Protein 3CRY (pdb70)

Secondary structure (DSSP, 8-state):
--EEEEEE-SGGGSHHHHHHH-TT-EEEEEEEEEEEEEEEEEETTPPPTTTSS-EEEEEEEEEEEEEEEEEEEEGGGHHHHHHHTTGGGTS-EEEEEEEEETT--EEEEEEEE-SSEEE-PPPHHHHHHHHHHHHHTT--HHHHHHHHTPPP----S---HHHHHHHH-/-EEEEEE-SGGGSHHHHHHH-TT-EEEEEEEEEEEEEEEEEETT---TTTSS-EEEEEEEEEEEEEEEEEEEEGGGHHHHHHHTTTTTTS-EEEEEEEEETTS-EEEEEEEE-SSEEE-PPPHHHHHHHHHHHHHTT--HHHHHHHHTPPP----S---HHHHHHHHH-

Nearest PDB structures (foldseek):
  3cry-assembly1_B  TM=1.002E+00  e=5.349E-34  Homo sapiens
  2rbh-assembly1_B  TM=1.003E+00  e=1.146E-33  Homo sapiens
  2q53-assembly1_A  TM=1.001E+00  e=2.185E-33  Homo sapiens
  6ky0-assembly2_B  TM=4.929E-01  e=1.538E-07  Homo sapiens
  6ky1-assembly1_A  TM=4.886E-01  e=2.931E-07  Homo sapiens

CATH classification: 3.10.490.10

Structure (mmCIF, N/CA/C/O backbone):
data_3CRY
#
_entry.id   3CRY
#
_cell.length_a   34.828
_cell.length_b   98.135
_cell.length_c   100.499
_cell.angle_alpha   90.00
_cell.angle_beta   90.00
_cell.angle_gamma   90.00
#
_symmetry.space_group_name_H-M   'P 21 21 21'
#
loop_
_entity.id
_entity.type
_entity.pdbx_description
1 polymer 'Gamma-glutamyl cyclotransferase'
2 non-polymer 'ACETATE ION'
3 water water
#
loop_
_atom_site.group_PDB
_atom_site.id
_atom_site.type_symbol
_atom_site.label_atom_id
_atom_site.label_alt_id
_atom_site.label_comp_id
_atom_site.label_asym_id
_atom_site.label_entity_id
_atom_site.label_seq_id
_atom_site.pdbx_PDB_ins_code
_atom_site.Cartn_x
_atom_site.Cartn_y
_atom_site.Cartn_z
_atom_site.occupancy
_atom_site.B_iso_or_equiv
_atom_site.auth_seq_id
_atom_site.auth_comp_id
_atom_site.auth_asym_id
_atom_site.auth_atom_id
_atom_site.pdbx_PDB_model_num
ATOM 1 N N . GLU A 1 14 ? 1.451 82.467 -19.606 1.00 33.32 14 GLU A N 1
ATOM 2 C CA . GLU A 1 14 ? 1.661 81.142 -18.953 1.00 32.82 14 GLU A CA 1
ATOM 3 C C . GLU A 1 14 ? 0.432 80.708 -18.141 1.00 31.55 14 GLU A C 1
ATOM 4 O O . GLU A 1 14 ? -0.454 81.510 -17.849 1.00 31.96 14 GLU A O 1
ATOM 10 N N . GLU A 1 15 ? 0.397 79.421 -17.803 1.00 29.64 15 GLU A N 1
ATOM 11 C CA . GLU A 1 15 ? -0.649 78.808 -16.998 1.00 27.29 15 GLU A CA 1
ATOM 12 C C . GLU A 1 15 ? -0.525 79.235 -15.522 1.00 24.91 15 GLU A C 1
ATOM 13 O O . GLU A 1 15 ? -1.507 79.187 -14.783 1.00 23.79 15 GLU A O 1
ATOM 19 N N . SER A 1 16 ? 0.675 79.670 -15.120 1.00 22.01 16 SER A N 1
ATOM 20 C CA . SER A 1 16 ? 0.999 79.899 -13.698 1.00 19.70 16 SER A CA 1
ATOM 21 C C . SER A 1 16 ? 1.469 81.309 -13.378 1.00 17.96 16 SER A C 1
ATOM 22 O O . SER A 1 16 ? 1.863 82.071 -14.263 1.00 17.49 16 SER A O 1
ATOM 25 N N . PHE A 1 17 ? 1.435 81.644 -12.090 1.00 15.18 17 PHE A N 1
ATOM 26 C CA . PHE A 1 17 ? 2.035 82.880 -11.615 1.00 12.66 17 PHE A CA 1
ATOM 27 C C . PHE A 1 17 ? 2.759 82.604 -10.299 1.00 11.47 17 PHE A C 1
ATOM 28 O O . PHE A 1 17 ? 2.504 81.596 -9.649 1.00 11.73 17 PHE A O 1
ATOM 36 N N . LEU A 1 18 ? 3.647 83.511 -9.919 1.00 9.96 18 LEU A N 1
ATOM 37 C CA . LEU A 1 18 ? 4.415 83.360 -8.674 1.00 8.46 18 LEU A CA 1
ATOM 38 C C . LEU A 1 18 ? 3.907 84.370 -7.652 1.00 7.89 18 LEU A C 1
ATOM 39 O O . LEU A 1 18 ? 3.642 85.527 -7.993 1.00 7.27 18 LEU A O 1
ATOM 44 N N . TYR A 1 19 ? 3.781 83.919 -6.404 1.00 6.53 19 TYR A N 1
ATOM 45 C CA . TYR A 1 19 ? 3.197 84.706 -5.310 1.00 6.45 19 TYR A CA 1
ATOM 46 C C . TYR A 1 19 ? 4.221 84.772 -4.162 1.00 6.11 19 TYR A C 1
ATOM 47 O O . TYR A 1 19 ? 4.680 83.745 -3.691 1.00 6.28 19 TYR A O 1
ATOM 56 N N . PHE A 1 20 ? 4.562 85.988 -3.721 1.00 5.37 20 PHE A N 1
ATOM 57 C CA . PHE A 1 20 ? 5.541 86.184 -2.645 1.00 4.86 20 PHE A CA 1
ATOM 58 C C . PHE A 1 20 ? 4.804 86.417 -1.325 1.00 5.14 20 PHE A C 1
ATOM 59 O O . PHE A 1 20 ? 4.104 87.440 -1.154 1.00 5.20 20 PHE A O 1
ATOM 67 N N . ALA A 1 21 ? 4.918 85.431 -0.435 1.00 4.76 21 ALA A N 1
ATOM 68 C CA . ALA A 1 21 ? 4.313 85.503 0.912 1.00 5.20 21 ALA A CA 1
ATOM 69 C C . ALA A 1 21 ? 5.306 85.882 1.987 1.00 5.76 21 ALA A C 1
ATOM 70 O O . ALA A 1 21 ? 6.395 85.338 2.022 1.00 5.21 21 ALA A O 1
ATOM 72 N N . TYR A 1 22 ? 4.912 86.800 2.882 1.00 5.95 22 TYR A N 1
ATOM 73 C CA . TYR A 1 22 ? 5.769 87.206 3.994 1.00 6.32 22 TYR A CA 1
ATOM 74 C C . TYR A 1 22 ? 5.111 87.132 5.394 1.00 6.70 22 TYR A C 1
ATOM 75 O O . TYR A 1 22 ? 5.759 87.449 6.407 1.00 7.15 22 TYR A O 1
ATOM 84 N N . GLY A 1 23 ? 3.829 86.755 5.434 1.00 7.08 23 GLY A N 1
ATOM 85 C CA . GLY A 1 23 ? 3.038 86.694 6.674 1.00 7.20 23 GLY A CA 1
ATOM 86 C C . GLY A 1 23 ? 2.597 85.264 6.956 1.00 6.74 23 GLY A C 1
ATOM 87 O O . GLY A 1 23 ? 3.421 84.343 6.850 1.00 5.64 23 GLY A O 1
ATOM 88 N N . SER A 1 24 ? 1.312 85.060 7.288 1.00 6.61 24 SER A N 1
ATOM 89 C CA . SER A 1 24 ? 0.847 83.713 7.703 1.00 6.34 24 SER A CA 1
ATOM 90 C C . SER A 1 24 ? 0.895 82.728 6.541 1.00 6.17 24 SER A C 1
ATOM 91 O O . SER A 1 24 ? 0.905 81.510 6.769 1.00 6.10 24 SER A O 1
ATOM 94 N N . ASN A 1 25 ? 0.918 83.245 5.306 1.00 5.68 25 ASN A N 1
ATOM 95 C CA . ASN A 1 25 ? 1.105 82.358 4.138 1.00 5.65 25 ASN A CA 1
ATOM 96 C C . ASN A 1 25 ? 2.539 81.791 3.974 1.00 6.15 25 ASN A C 1
ATOM 97 O O . ASN A 1 25 ? 2.805 81.043 3.034 1.00 6.58 25 ASN A O 1
ATOM 102 N N . LEU A 1 26 ? 3.446 82.131 4.893 1.00 6.41 26 LEU A N 1
ATOM 103 C CA . LEU A 1 26 ? 4.719 81.411 5.003 1.00 5.87 26 LEU A CA 1
ATOM 104 C C . LEU A 1 26 ? 4.522 79.935 5.378 1.00 6.64 26 LEU A C 1
ATOM 105 O O . LEU A 1 26 ? 5.383 79.100 5.053 1.00 7.65 26 LEU A O 1
ATOM 110 N N . LEU A 1 27 ? 3.416 79.620 6.067 1.00 6.16 27 LEU A N 1
ATOM 111 C CA . LEU A 1 27 ? 3.164 78.253 6.546 1.00 6.06 27 LEU A CA 1
ATOM 112 C C . LEU A 1 27 ? 2.349 77.441 5.536 1.00 6.69 27 LEU A C 1
ATOM 113 O O . LEU A 1 27 ? 1.259 77.840 5.133 1.00 7.40 27 LEU A O 1
ATOM 118 N N . THR A 1 28 ? 2.887 76.295 5.141 1.00 7.44 28 THR A N 1
ATOM 119 C CA . THR A 1 28 ? 2.259 75.487 4.073 1.00 7.92 28 THR A CA 1
ATOM 120 C C . THR A 1 28 ? 0.819 75.093 4.424 1.00 8.28 28 THR A C 1
ATOM 121 O O . THR A 1 28 ? -0.087 75.221 3.581 1.00 9.03 28 THR A O 1
ATOM 125 N N . GLU A 1 29 ? 0.587 74.620 5.650 1.00 8.87 29 GLU A N 1
ATOM 126 C CA A GLU A 1 29 ? -0.774 74.238 6.036 0.70 9.95 29 GLU A CA 1
ATOM 127 C CA B GLU A 1 29 ? -0.773 74.231 6.034 0.30 9.33 29 GLU A CA 1
ATOM 128 C C . GLU A 1 29 ? -1.756 75.414 6.058 1.00 9.33 29 GLU A C 1
ATOM 129 O O . GLU A 1 29 ? -2.947 75.236 5.781 1.00 11.52 29 GLU A O 1
ATOM 140 N N . ARG A 1 30 ? -1.252 76.613 6.347 1.00 8.73 30 ARG A N 1
ATOM 141 C CA A ARG A 1 30 ? -2.095 77.795 6.349 0.60 8.44 30 ARG A CA 1
ATOM 142 C CA B ARG A 1 30 ? -2.071 77.812 6.353 0.40 8.06 30 ARG A CA 1
ATOM 143 C C . ARG A 1 30 ? -2.473 78.192 4.932 1.00 7.85 30 ARG A C 1
ATOM 144 O O . ARG A 1 30 ? -3.656 78.384 4.656 1.00 7.58 30 ARG A O 1
ATOM 159 N N . ILE A 1 31 ? -1.487 78.326 4.038 1.00 7.21 31 ILE A N 1
ATOM 160 C CA . ILE A 1 31 ? -1.826 78.747 2.669 1.00 7.62 31 ILE A CA 1
ATOM 161 C C . ILE A 1 31 ? -2.740 77.714 1.980 1.00 7.85 31 ILE A C 1
ATOM 162 O O . ILE A 1 31 ? -3.603 78.075 1.185 1.00 7.96 31 ILE A O 1
ATOM 167 N N . HIS A 1 32 ? -2.539 76.436 2.296 1.00 7.98 32 HIS A N 1
ATOM 168 C CA . HIS A 1 32 ? -3.353 75.371 1.680 1.00 8.51 32 HIS A CA 1
ATOM 169 C C . HIS A 1 32 ? -4.817 75.332 2.106 1.00 9.73 32 HIS A C 1
ATOM 170 O O . HIS A 1 32 ? -5.652 74.717 1.407 1.00 10.18 32 HIS A O 1
ATOM 177 N N . LEU A 1 33 ? -5.154 75.960 3.229 1.00 10.22 33 LEU A N 1
ATOM 178 C CA . LEU A 1 33 ? -6.574 76.033 3.657 1.00 12.18 33 LEU A CA 1
ATOM 179 C C . LEU A 1 33 ? -7.508 76.582 2.581 1.00 12.83 33 LEU A C 1
ATOM 180 O O . LEU A 1 33 ? -8.589 76.014 2.338 1.00 13.05 33 LEU A O 1
ATOM 185 N N A ARG A 1 34 ? -7.083 77.673 1.937 0.40 12.60 34 ARG A N 1
ATOM 186 N N B ARG A 1 34 ? -7.111 77.678 1.934 0.60 12.80 34 ARG A N 1
ATOM 187 C CA A ARG A 1 34 ? -7.864 78.330 0.885 0.40 12.80 34 ARG A CA 1
ATOM 188 C CA B ARG A 1 34 ? -7.907 78.233 0.837 0.60 13.31 34 ARG A CA 1
ATOM 189 C C A ARG A 1 34 ? -7.162 78.344 -0.485 0.40 12.39 34 ARG A C 1
ATOM 190 C C B ARG A 1 34 ? -7.244 78.057 -0.531 0.60 12.64 34 ARG A C 1
ATOM 191 O O A ARG A 1 34 ? -7.730 78.819 -1.473 0.40 12.30 34 ARG A O 1
ATOM 192 O O B ARG A 1 34 ? -7.919 78.093 -1.563 0.60 12.14 34 ARG A O 1
ATOM 207 N N . ASN A 1 35 ? -5.930 77.835 -0.530 1.00 11.72 35 ASN A N 1
ATOM 208 C CA . ASN A 1 35 ? -5.183 77.663 -1.780 1.00 11.33 35 ASN A CA 1
ATOM 209 C C . ASN A 1 35 ? -4.515 76.295 -1.879 1.00 10.68 35 ASN A C 1
ATOM 210 O O . ASN A 1 35 ? -3.283 76.201 -1.940 1.00 10.81 35 ASN A O 1
ATOM 215 N N . PRO A 1 36 ? -5.322 75.213 -1.905 1.00 10.38 36 PRO A N 1
ATOM 216 C CA . PRO A 1 36 ? -4.730 73.872 -1.770 1.00 10.65 36 PRO A CA 1
ATOM 217 C C . PRO A 1 36 ? -3.754 73.440 -2.870 1.00 10.15 36 PRO A C 1
ATOM 218 O O . PRO A 1 36 ? -2.933 72.553 -2.632 1.00 10.89 36 PRO A O 1
ATOM 222 N N . SER A 1 37 ? -3.796 74.065 -4.043 1.00 10.87 37 SER A N 1
ATOM 223 C CA . SER A 1 37 ? -2.881 73.635 -5.114 1.00 11.02 37 SER A CA 1
ATOM 224 C C . SER A 1 37 ? -1.579 74.475 -5.204 1.00 10.81 37 SER A C 1
ATOM 225 O O . SER A 1 37 ? -0.741 74.216 -6.062 1.00 11.29 37 SER A O 1
ATOM 228 N N . ALA A 1 38 ? -1.434 75.472 -4.328 1.00 9.37 38 ALA A N 1
ATOM 229 C CA . ALA A 1 38 ? -0.172 76.228 -4.230 1.00 9.08 38 ALA A CA 1
ATOM 230 C C . ALA A 1 38 ? 0.996 75.263 -4.023 1.00 9.09 38 ALA A C 1
ATOM 231 O O . ALA A 1 38 ? 0.909 74.324 -3.223 1.00 9.93 38 ALA A O 1
ATOM 233 N N . ALA A 1 39 ? 2.087 75.496 -4.740 1.00 8.41 39 ALA A N 1
ATOM 234 C CA . ALA A 1 39 ? 3.284 74.670 -4.606 1.00 8.68 39 ALA A CA 1
ATOM 235 C C . ALA A 1 39 ? 4.489 75.523 -4.227 1.00 8.58 39 ALA A C 1
ATOM 236 O O . ALA A 1 39 ? 4.700 76.610 -4.792 1.00 7.86 39 ALA A O 1
ATOM 238 N N . PHE A 1 40 ? 5.275 75.052 -3.260 1.00 8.14 40 PHE A N 1
ATOM 239 C CA . PHE A 1 40 ? 6.525 75.733 -2.899 1.00 8.63 40 PHE A CA 1
ATOM 240 C C . PHE A 1 40 ? 7.415 75.882 -4.130 1.00 8.45 40 PHE A C 1
ATOM 241 O O . PHE A 1 40 ? 7.640 74.910 -4.861 1.00 9.46 40 PHE A O 1
ATOM 249 N N . PHE A 1 41 ? 7.921 77.103 -4.338 1.00 8.27 41 PHE A N 1
ATOM 250 C CA . PHE A 1 41 ? 8.819 77.406 -5.463 1.00 9.00 41 PHE A CA 1
ATOM 251 C C . PHE A 1 41 ? 10.233 77.734 -4.990 1.00 9.30 41 PHE A C 1
ATOM 252 O O . PHE A 1 41 ? 11.189 77.096 -5.433 1.00 10.08 41 PHE A O 1
ATOM 260 N N . CYS A 1 42 ? 10.378 78.728 -4.107 1.00 8.80 42 CYS A N 1
ATOM 261 C CA . CYS A 1 42 ? 11.696 79.021 -3.511 1.00 9.57 42 CYS A CA 1
ATOM 262 C C . CYS A 1 42 ? 11.574 80.028 -2.376 1.00 9.81 42 CYS A C 1
ATOM 263 O O . CYS A 1 42 ? 10.520 80.649 -2.206 1.00 9.80 42 CYS A O 1
ATOM 266 N N . VAL A 1 43 ? 12.656 80.155 -1.598 1.00 9.50 43 VAL A N 1
ATOM 267 C CA . VAL A 1 43 ? 12.824 81.216 -0.612 1.00 9.34 43 VAL A CA 1
ATOM 268 C C . VAL A 1 43 ? 13.446 82.408 -1.336 1.00 9.37 43 VAL A C 1
ATOM 269 O O . VAL A 1 43 ? 14.287 82.227 -2.218 1.00 10.44 43 VAL A O 1
ATOM 273 N N . ALA A 1 44 ? 13.020 83.611 -0.980 1.00 8.32 44 ALA A N 1
ATOM 274 C CA . ALA A 1 44 ? 13.546 84.810 -1.651 1.00 8.16 44 ALA A CA 1
ATOM 275 C C . ALA A 1 44 ? 13.561 86.045 -0.758 1.00 8.55 44 ALA A C 1
ATOM 276 O O . ALA A 1 44 ? 12.811 86.123 0.231 1.00 8.75 44 ALA A O 1
ATOM 278 N N . ARG A 1 45 ? 14.407 87.013 -1.137 1.00 8.69 45 ARG A N 1
ATOM 279 C CA . ARG A 1 45 ? 14.587 88.252 -0.380 1.00 9.33 45 ARG A CA 1
ATOM 280 C C . ARG A 1 45 ? 14.050 89.449 -1.159 1.00 8.99 45 ARG A C 1
ATOM 281 O O . ARG A 1 45 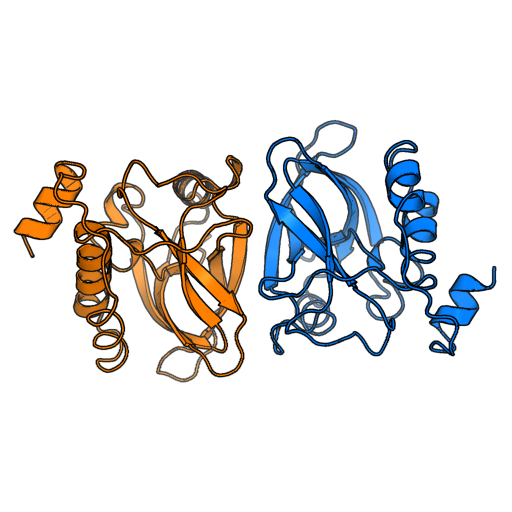? 14.392 89.643 -2.336 1.00 8.68 45 ARG A O 1
ATOM 289 N N . LEU A 1 46 ? 13.204 90.246 -0.498 1.00 8.60 46 LEU A N 1
ATOM 290 C CA . LEU A 1 46 ? 12.770 91.517 -1.048 1.00 8.65 46 LEU A CA 1
ATOM 291 C C . LEU A 1 46 ? 13.643 92.634 -0.471 1.00 8.66 46 LEU A C 1
ATOM 292 O O . LEU A 1 46 ? 13.612 92.922 0.730 1.00 7.93 46 LEU A O 1
ATOM 297 N N . GLN A 1 47 ? 14.441 93.244 -1.347 1.00 9.03 47 GLN A N 1
ATOM 298 C CA . GLN A 1 47 ? 15.359 94.307 -0.940 1.00 9.87 47 GLN A CA 1
ATOM 299 C C . GLN A 1 47 ? 14.613 95.643 -0.743 1.00 9.18 47 GLN A C 1
ATOM 300 O O . GLN A 1 47 ? 13.684 95.967 -1.500 1.00 9.88 47 GLN A O 1
ATOM 306 N N . ASP A 1 48 ? 15.011 96.414 0.265 1.00 8.45 48 ASP A N 1
ATOM 307 C CA . ASP A 1 48 ? 14.544 97.775 0.479 1.00 8.95 48 ASP A CA 1
ATOM 308 C C . ASP A 1 48 ? 13.046 97.871 0.832 1.00 8.78 48 ASP A C 1
ATOM 309 O O . ASP A 1 48 ? 12.365 98.841 0.479 1.00 8.55 48 ASP A O 1
ATOM 314 N N . PHE A 1 49 ? 12.565 96.871 1.574 1.00 8.39 49 PHE A N 1
ATOM 315 C CA . PHE A 1 49 ? 11.252 96.918 2.223 1.00 8.13 49 PHE A CA 1
ATOM 316 C C . PHE A 1 49 ? 11.425 96.497 3.677 1.00 8.26 49 PHE A C 1
ATOM 317 O O . PHE A 1 49 ? 12.405 95.790 4.010 1.00 7.90 49 PHE A O 1
ATOM 325 N N . LYS A 1 50 ? 10.482 96.915 4.522 1.00 8.35 50 LYS A N 1
ATOM 326 C CA . LYS A 1 50 ? 10.493 96.598 5.958 1.00 9.82 50 LYS A CA 1
ATOM 327 C C . LYS A 1 50 ? 9.157 95.977 6.346 1.00 8.51 50 LYS A C 1
ATOM 328 O O . LYS A 1 50 ? 8.097 96.414 5.856 1.00 8.75 50 LYS A O 1
ATOM 334 N N . LEU A 1 51 ? 9.201 94.977 7.225 1.00 7.64 51 LEU A N 1
ATOM 335 C CA . LEU A 1 51 ? 7.999 94.294 7.715 1.00 7.31 51 LEU A CA 1
ATOM 336 C C . LEU A 1 51 ? 7.344 95.107 8.848 1.00 7.44 51 LEU A C 1
ATOM 337 O O . LEU A 1 51 ? 8.036 95.641 9.728 1.00 7.56 51 LEU A O 1
ATOM 342 N N . ASP A 1 52 ? 6.016 95.193 8.848 1.00 6.75 52 ASP A N 1
ATOM 343 C CA . ASP A 1 52 ? 5.289 95.886 9.909 1.00 6.44 52 ASP A CA 1
ATOM 344 C C . ASP A 1 52 ? 4.006 95.082 10.158 1.00 6.31 52 ASP A C 1
ATOM 345 O O . ASP A 1 52 ? 3.704 94.123 9.420 1.00 6.35 52 ASP A O 1
ATOM 350 N N . PHE A 1 53 ? 3.290 95.435 11.225 1.00 6.20 53 PHE A N 1
ATOM 351 C CA . PHE A 1 53 ? 1.985 94.826 11.538 1.00 6.07 53 PHE A CA 1
ATOM 352 C C . PHE A 1 53 ? 0.992 95.914 11.860 1.00 6.20 53 PHE A C 1
ATOM 353 O O . PHE A 1 53 ? 1.334 96.894 12.518 1.00 7.05 53 PHE A O 1
ATOM 361 N N . GLY A 1 54 ? -0.241 95.742 11.394 1.00 6.72 54 GLY A N 1
ATOM 362 C CA . GLY A 1 54 ? -1.247 96.748 11.690 1.00 7.64 54 GLY A CA 1
ATOM 363 C C . GLY A 1 54 ? -2.677 96.361 11.443 1.00 7.67 54 GLY A C 1
ATOM 364 O O . GLY A 1 54 ? -2.986 95.240 11.011 1.00 7.40 54 GLY A O 1
ATOM 365 N N . ASN A 1 55 ? -3.533 97.334 11.716 1.00 7.70 55 ASN A N 1
ATOM 366 C CA . ASN A 1 55 ? -4.972 97.221 11.563 1.00 8.78 55 ASN A CA 1
ATOM 367 C C . ASN A 1 55 ? -5.358 98.004 10.319 1.00 9.44 55 ASN A C 1
ATOM 368 O O . ASN A 1 55 ? -5.367 99.245 10.327 1.00 9.36 55 ASN A O 1
ATOM 373 N N . SER A 1 56 ? -5.642 97.281 9.242 1.00 9.59 56 SER A N 1
ATOM 374 C CA . SER A 1 56 ? -5.923 97.946 7.969 1.00 9.32 56 SER A CA 1
ATOM 375 C C . SER A 1 56 ? -7.263 98.658 8.074 1.00 9.98 56 SER A C 1
ATOM 376 O O . SER A 1 56 ? -8.227 98.104 8.604 1.00 9.51 56 SER A O 1
ATOM 379 N N . GLN A 1 57 ? -7.324 99.896 7.583 1.00 10.31 57 GLN A N 1
ATOM 380 C CA . GLN A 1 57 ? -8.559 100.696 7.663 1.00 11.29 57 GLN A CA 1
ATOM 381 C C . GLN A 1 57 ? -9.019 100.853 9.130 1.00 12.16 57 GLN A C 1
ATOM 382 O O . GLN A 1 57 ? -10.212 101.041 9.406 1.00 12.67 57 GLN A O 1
ATOM 388 N N . GLY A 1 58 ? -8.061 100.753 10.055 1.00 12.10 58 GLY A N 1
ATOM 389 C CA . GLY A 1 58 ? -8.332 100.875 11.494 1.00 13.23 58 GLY A CA 1
ATOM 390 C C . GLY A 1 58 ? -9.069 99.680 12.099 1.00 13.35 58 GLY A C 1
ATOM 391 O O . GLY A 1 58 ? -9.522 99.731 13.253 1.00 14.43 58 GLY A O 1
ATOM 392 N N . LYS A 1 59 ? -9.193 98.595 11.350 1.00 13.69 59 LYS A N 1
ATOM 393 C CA . LYS A 1 59 ? -10.025 97.472 11.799 1.00 13.66 59 LYS A CA 1
ATOM 394 C C . LYS A 1 59 ? -9.137 96.366 12.334 1.00 13.55 59 LYS A C 1
ATOM 395 O O . LYS A 1 59 ? -8.136 96.014 11.708 1.00 13.51 59 LYS A O 1
ATOM 401 N N . THR A 1 60 ? -9.491 95.820 13.490 1.00 12.95 60 THR A N 1
ATOM 402 C CA . THR A 1 60 ? -8.756 94.670 14.027 1.00 13.18 60 THR A CA 1
ATOM 403 C C . THR A 1 60 ? -9.268 93.363 13.427 1.00 13.36 60 THR A C 1
ATOM 404 O O . THR A 1 60 ? -10.463 93.043 13.514 1.00 14.14 60 THR A O 1
ATOM 408 N N . SER A 1 61 ? -8.351 92.612 12.827 1.00 13.67 61 SER A N 1
ATOM 409 C CA . SER A 1 61 ? -8.681 91.334 12.240 1.00 13.48 61 SER A CA 1
ATOM 410 C C . SER A 1 61 ? -9.422 90.463 13.242 1.00 14.00 61 SER A C 1
ATOM 411 O O . SER A 1 61 ? -8.940 90.223 14.348 1.00 13.63 61 SER A O 1
ATOM 414 N N . GLN A 1 62 ? -10.591 89.979 12.850 1.00 14.70 62 GLN A N 1
ATOM 415 C CA . GLN A 1 62 ? -11.320 89.121 13.766 1.00 15.49 62 GLN A CA 1
ATOM 416 C C . GLN A 1 62 ? -10.915 87.656 13.644 1.00 15.31 62 GLN A C 1
ATOM 417 O O . GLN A 1 62 ? -11.293 86.837 14.478 1.00 16.26 62 GLN A O 1
ATOM 423 N N . THR A 1 63 ? -10.126 87.334 12.619 1.00 14.40 63 THR A N 1
ATOM 424 C CA . THR A 1 63 ? -9.510 86.016 12.485 1.00 13.90 63 THR A CA 1
ATOM 425 C C . THR A 1 63 ? -8.327 85.900 13.456 1.00 13.17 63 THR A C 1
ATOM 426 O O . THR A 1 63 ? -8.173 84.894 14.134 1.00 13.14 63 THR A O 1
ATOM 430 N N . TRP A 1 64 ? -7.512 86.951 13.507 1.00 11.48 64 TRP A N 1
ATOM 431 C CA . TRP A 1 64 ? -6.238 86.898 14.220 1.00 10.93 64 TRP A CA 1
ATOM 432 C C . TRP A 1 64 ? -6.207 87.674 15.551 1.00 10.78 64 TRP A C 1
ATOM 433 O O . TRP A 1 64 ? -5.348 87.422 16.391 1.00 11.37 64 TRP A O 1
ATOM 444 N N . HIS A 1 65 ? -7.116 88.623 15.731 1.00 10.34 65 HIS A N 1
ATOM 445 C CA . HIS A 1 65 ? -7.168 89.387 16.985 1.00 10.37 65 HIS A CA 1
ATOM 446 C C . HIS A 1 65 ? -5.876 90.181 17.316 1.00 9.94 65 HIS A C 1
ATOM 447 O O . HIS A 1 65 ? -5.461 90.297 18.480 1.00 10.70 65 HIS A O 1
ATOM 454 N N . GLY A 1 66 ? -5.252 90.728 16.277 1.00 9.20 66 GLY A N 1
ATOM 455 C CA . GLY A 1 66 ? -4.061 91.567 16.422 1.00 8.22 66 GLY A CA 1
ATOM 456 C C . GLY A 1 66 ? -3.701 92.141 15.065 1.00 7.60 66 GLY A C 1
ATOM 457 O O . GLY A 1 66 ? -4.396 91.873 14.074 1.00 8.16 66 GLY A O 1
ATOM 458 N N . GLY A 1 67 ? -2.620 92.908 15.019 1.00 7.62 67 GLY A N 1
ATOM 459 C CA . GLY A 1 67 ? -2.136 93.499 13.748 1.00 6.80 67 GLY A CA 1
ATOM 460 C C . GLY A 1 67 ? -1.741 92.390 12.792 1.00 7.08 67 GLY A C 1
ATOM 461 O O . GLY A 1 67 ? -1.183 91.359 13.202 1.00 7.07 67 GLY A O 1
ATOM 462 N N . ILE A 1 68 ? -2.038 92.576 11.510 1.00 6.95 68 ILE A N 1
ATOM 463 C CA . ILE A 1 68 ? -1.607 91.574 10.511 1.00 7.55 68 ILE A CA 1
ATOM 464 C C . ILE A 1 68 ? -0.485 92.161 9.634 1.00 6.65 68 ILE A C 1
ATOM 465 O O . ILE A 1 68 ? -0.194 93.383 9.693 1.00 7.25 68 ILE A O 1
ATOM 470 N N . ALA A 1 69 ? 0.192 91.290 8.886 1.00 6.47 69 ALA A N 1
ATOM 471 C CA . ALA A 1 69 ? 1.464 91.672 8.289 1.00 5.85 69 ALA A CA 1
ATOM 472 C C . ALA A 1 69 ? 1.300 92.600 7.095 1.00 5.87 69 ALA A C 1
ATOM 473 O O . ALA A 1 69 ? 0.399 92.417 6.280 1.00 6.18 69 ALA A O 1
ATOM 475 N N . THR A 1 70 ? 2.218 93.549 6.991 1.00 5.98 70 THR A N 1
ATOM 476 C CA . THR A 1 70 ? 2.334 94.404 5.791 1.00 5.63 70 THR A CA 1
ATOM 477 C C . THR A 1 70 ? 3.802 94.754 5.549 1.00 5.94 70 THR A C 1
ATOM 478 O O . THR A 1 70 ? 4.668 94.453 6.382 1.00 5.81 70 THR A O 1
ATOM 482 N N . ILE A 1 71 ? 4.092 95.349 4.399 1.00 5.51 71 ILE A N 1
ATOM 483 C CA . ILE A 1 71 ? 5.473 95.772 4.068 1.00 6.04 71 ILE A CA 1
ATOM 484 C C . ILE A 1 71 ? 5.409 97.167 3.476 1.00 6.82 71 ILE A C 1
ATOM 485 O O . ILE A 1 71 ? 4.373 97.575 2.907 1.00 7.23 71 ILE A O 1
ATOM 490 N N . PHE A 1 72 ? 6.492 97.917 3.648 1.00 6.28 72 PHE A N 1
ATOM 491 C CA . PHE A 1 72 ? 6.563 99.248 3.038 1.00 8.10 72 PHE A CA 1
ATOM 492 C C . PHE A 1 72 ? 7.991 99.563 2.604 1.00 8.30 72 PHE A C 1
ATOM 493 O O . PHE A 1 72 ? 8.943 98.958 3.107 1.00 8.29 72 PHE A O 1
ATOM 501 N N . GLN A 1 73 ? 8.138 100.459 1.631 1.00 8.02 73 GLN A N 1
ATOM 502 C CA . GLN A 1 73 ? 9.479 100.762 1.103 1.00 8.86 73 GLN A CA 1
ATOM 503 C C . GLN A 1 73 ? 10.367 101.476 2.125 1.00 9.44 73 GLN A C 1
ATOM 504 O O . GLN A 1 73 ? 9.955 102.463 2.763 1.00 10.30 73 GLN A O 1
ATOM 510 N N . SER A 1 74 ? 11.578 100.951 2.289 1.00 9.70 74 SER A N 1
ATOM 511 C CA . SER A 1 74 ? 12.524 101.433 3.300 1.00 10.72 74 SER A CA 1
ATOM 512 C C . SER A 1 74 ? 13.950 101.088 2.852 1.00 11.19 74 SER A C 1
ATOM 513 O O . SER A 1 74 ? 14.385 99.934 2.984 1.00 10.59 74 SER A O 1
ATOM 516 N N . PRO A 1 75 ? 14.675 102.065 2.272 1.00 12.22 75 PRO A N 1
ATOM 517 C CA . PRO A 1 75 ? 16.013 101.763 1.751 1.00 12.64 75 PRO A CA 1
ATOM 518 C C . PRO A 1 75 ? 16.925 101.130 2.801 1.00 12.51 75 PRO A C 1
ATOM 519 O O . PRO A 1 75 ? 17.014 101.646 3.911 1.00 12.80 75 PRO A O 1
ATOM 523 N N . GLY A 1 76 ? 17.586 100.030 2.444 1.00 12.95 76 GLY A N 1
ATOM 524 C CA . GLY A 1 76 ? 18.535 99.389 3.366 1.00 12.86 76 GLY A CA 1
ATOM 525 C C . GLY A 1 76 ? 17.984 98.255 4.208 1.00 13.40 76 GLY A C 1
ATOM 526 O O . GLY A 1 76 ? 18.762 97.471 4.774 1.00 13.73 76 GLY A O 1
ATOM 527 N N . ASP A 1 77 ? 16.653 98.185 4.314 1.00 12.24 77 ASP A N 1
ATOM 528 C CA . ASP A 1 77 ? 15.967 97.096 5.020 1.00 11.88 77 ASP A CA 1
ATOM 529 C C . ASP A 1 77 ? 15.686 95.933 4.069 1.00 11.12 77 ASP A C 1
ATOM 530 O O . ASP A 1 77 ? 15.867 96.053 2.866 1.00 10.93 77 ASP A O 1
ATOM 535 N N . GLU A 1 78 ? 15.253 94.792 4.601 1.00 10.02 78 GLU A N 1
ATOM 536 C CA . GLU A 1 78 ? 14.873 93.700 3.714 1.00 9.66 78 GLU A CA 1
ATOM 537 C C . GLU A 1 78 ? 13.802 92.842 4.368 1.00 9.53 78 GLU A C 1
ATOM 538 O O . GLU A 1 78 ? 13.648 92.866 5.594 1.00 8.97 78 GLU A O 1
ATOM 544 N N . VAL A 1 79 ? 13.059 92.126 3.528 1.00 8.97 79 VAL A N 1
ATOM 545 C CA . VAL A 1 79 ? 12.032 91.189 3.976 1.00 8.32 79 VAL A CA 1
ATOM 546 C C . VAL A 1 79 ? 12.276 89.856 3.261 1.00 7.99 79 VAL A C 1
ATOM 547 O O . VAL A 1 79 ? 12.376 89.832 2.024 1.00 8.43 79 VAL A O 1
ATOM 551 N N . TRP A 1 80 ? 12.382 88.767 4.027 1.00 6.63 80 TRP A N 1
ATOM 552 C CA . TRP A 1 80 ? 12.467 87.426 3.438 1.00 6.70 80 TRP A CA 1
ATOM 553 C C . TRP A 1 80 ? 11.093 86.780 3.402 1.00 6.17 80 TRP A C 1
ATOM 554 O O . TRP A 1 80 ? 10.270 86.992 4.299 1.00 6.34 80 TRP A O 1
ATOM 565 N N . GLY A 1 81 ? 10.858 85.959 2.385 1.00 5.54 81 GLY A N 1
ATOM 566 C CA . GLY A 1 81 ? 9.582 85.286 2.287 1.00 5.98 81 GLY A CA 1
ATOM 567 C C . GLY A 1 81 ? 9.679 84.029 1.442 1.00 6.21 81 GLY A C 1
ATOM 568 O O . GLY A 1 81 ? 10.770 83.606 1.047 1.00 6.11 81 GLY A O 1
ATOM 569 N N . VAL A 1 82 ? 8.511 83.453 1.173 1.00 6.06 82 VAL A N 1
ATOM 570 C CA . VAL A 1 82 ? 8.380 82.224 0.383 1.00 6.32 82 VAL A CA 1
ATOM 571 C C . VAL A 1 82 ? 7.660 82.573 -0.910 1.00 7.06 82 VAL A C 1
ATOM 572 O O . VAL A 1 82 ? 6.607 83.231 -0.879 1.00 7.19 82 VAL A O 1
ATOM 576 N N . VAL A 1 83 ? 8.237 82.128 -2.024 1.00 6.97 83 VAL A N 1
ATOM 577 C CA . VAL A 1 83 ? 7.594 82.230 -3.337 1.00 6.81 83 VAL A CA 1
ATOM 578 C C . VAL A 1 83 ? 6.809 80.942 -3.584 1.00 7.28 83 VAL A C 1
ATOM 579 O O . VAL A 1 83 ? 7.380 79.827 -3.549 1.00 7.17 83 VAL A O 1
ATOM 583 N N . TRP A 1 84 ? 5.508 81.112 -3.830 1.00 7.18 84 TRP A N 1
ATOM 584 C CA . TRP A 1 84 ? 4.597 80.020 -4.180 1.00 6.71 84 TRP A CA 1
ATOM 585 C C . TRP A 1 84 ? 4.236 80.048 -5.662 1.00 7.94 84 TRP A C 1
ATOM 586 O O . TRP A 1 84 ? 3.950 81.111 -6.216 1.00 8.29 84 TRP A O 1
ATOM 597 N N . LYS A 1 85 ? 4.218 78.876 -6.299 1.00 8.58 85 LYS A N 1
ATOM 598 C CA . LYS A 1 85 ? 3.722 78.780 -7.676 1.00 10.67 85 LYS A CA 1
ATOM 599 C C . LYS A 1 85 ? 2.250 78.394 -7.639 1.00 11.08 85 LYS A C 1
ATOM 600 O O . LYS A 1 85 ? 1.866 77.389 -7.009 1.00 11.27 85 LYS A O 1
ATOM 606 N N . MET A 1 86 ? 1.428 79.192 -8.313 1.00 12.39 86 MET A N 1
ATOM 607 C CA . MET A 1 86 ? -0.020 78.990 -8.320 1.00 14.96 86 MET A CA 1
ATOM 608 C C . MET A 1 86 ? -0.583 79.043 -9.737 1.00 14.98 86 MET A C 1
ATOM 609 O O . MET A 1 86 ? 0.030 79.658 -10.628 1.00 14.70 86 MET A O 1
ATOM 614 N N . ASN A 1 87 ? -1.727 78.402 -9.964 1.00 16.15 87 ASN A N 1
ATOM 615 C CA A ASN A 1 87 ? -2.387 78.505 -11.269 0.50 16.81 87 ASN A CA 1
ATOM 616 C CA B ASN A 1 87 ? -2.377 78.501 -11.268 0.50 16.84 87 ASN A CA 1
ATOM 617 C C . ASN A 1 87 ? -3.069 79.858 -11.453 1.00 16.92 87 ASN A C 1
ATOM 618 O O . ASN A 1 87 ? -3.630 80.413 -10.511 1.00 15.99 87 ASN A O 1
ATOM 627 N N . LYS A 1 88 ? -3.008 80.404 -12.666 1.00 17.52 88 LYS A N 1
ATOM 628 C CA . LYS A 1 88 ? -3.628 81.713 -12.926 1.00 18.44 88 LYS A CA 1
ATOM 629 C C . LYS A 1 88 ? -5.144 81.720 -12.664 1.00 18.97 88 LYS A C 1
ATOM 630 O O . LYS A 1 88 ? -5.727 82.765 -12.368 1.00 18.48 88 LYS A O 1
ATOM 636 N N . SER A 1 89 ? -5.772 80.547 -12.730 1.00 19.76 89 SER A N 1
ATOM 637 C CA . SER A 1 89 ? -7.178 80.388 -12.308 1.00 20.24 89 SER A CA 1
ATOM 638 C C . SER A 1 89 ? -7.466 80.776 -10.841 1.00 20.54 89 SER A C 1
ATOM 639 O O . SER A 1 89 ? -8.644 80.937 -10.446 1.00 21.71 89 SER A O 1
ATOM 642 N N A ASN A 1 90 ? -6.430 80.937 -10.028 0.40 19.92 90 ASN A N 1
ATOM 643 N N B ASN A 1 90 ? -6.383 80.917 -10.071 0.60 20.33 90 ASN A N 1
ATOM 644 C CA A ASN A 1 90 ? -6.650 81.293 -8.627 0.40 19.20 90 ASN A CA 1
ATOM 645 C CA B ASN A 1 90 ? -6.383 81.195 -8.630 0.60 20.01 90 ASN A CA 1
ATOM 646 C C A ASN A 1 90 ? -6.248 82.717 -8.249 0.40 18.58 90 ASN A C 1
ATOM 647 C C B ASN A 1 90 ? -6.327 82.697 -8.286 0.60 18.88 90 ASN A C 1
ATOM 648 O O A ASN A 1 90 ? -6.200 83.058 -7.064 0.40 18.42 90 ASN A O 1
ATOM 649 O O B ASN A 1 90 ? -6.588 83.069 -7.140 0.60 18.58 90 ASN A O 1
ATOM 658 N N . LEU A 1 91 ? -5.974 83.538 -9.264 1.00 18.04 91 LEU A N 1
ATOM 659 C CA A LEU A 1 91 ? -5.762 84.994 -9.094 0.70 17.62 91 LEU A CA 1
ATOM 660 C CA B LEU A 1 91 ? -5.749 84.973 -9.045 0.30 17.08 91 LEU A CA 1
ATOM 661 C C . LEU A 1 91 ? -6.899 85.686 -8.331 1.00 17.03 91 LEU A C 1
ATOM 662 O O . LEU A 1 91 ? -6.690 86.321 -7.287 1.00 16.31 91 LEU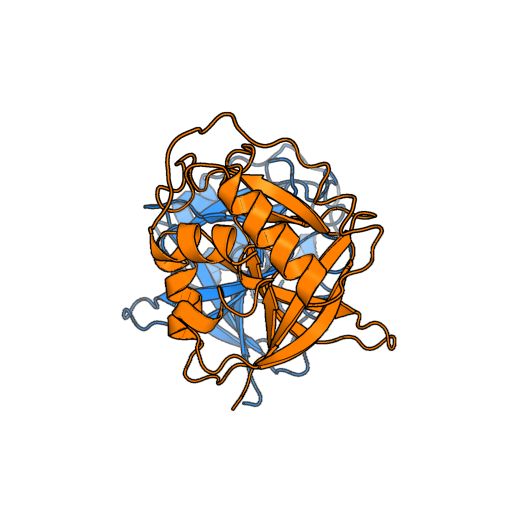 A O 1
ATOM 671 N N . ASN A 1 92 ? -8.117 85.582 -8.866 1.00 16.01 92 ASN A N 1
ATOM 672 C CA . ASN A 1 92 ? -9.256 86.224 -8.235 1.00 15.45 92 ASN A CA 1
ATOM 673 C C . ASN A 1 92 ? -9.514 85.763 -6.801 1.00 14.36 92 ASN A C 1
ATOM 674 O O . ASN A 1 92 ? -9.867 86.574 -5.944 1.00 14.19 92 ASN A O 1
ATOM 679 N N . SER A 1 93 ? -9.320 84.472 -6.549 1.00 13.82 93 SER A N 1
ATOM 680 C CA . SER A 1 93 ? -9.504 83.915 -5.210 1.00 13.67 93 SER A CA 1
ATOM 681 C C . SER A 1 93 ? -8.512 84.499 -4.200 1.00 12.99 93 SER A C 1
ATOM 682 O O . SER A 1 93 ? -8.888 84.865 -3.085 1.00 12.44 93 SER A O 1
ATOM 685 N N . LEU A 1 94 ? -7.243 84.582 -4.600 1.00 12.64 94 LEU A N 1
ATOM 686 C CA . LEU A 1 94 ? -6.192 85.100 -3.718 1.00 12.60 94 LEU A CA 1
ATOM 687 C C . LEU A 1 94 ? -6.467 86.559 -3.360 1.00 12.95 94 LEU A C 1
ATOM 688 O O . LEU A 1 94 ? -6.354 86.955 -2.198 1.00 13.42 94 LEU A O 1
ATOM 693 N N . ASP A 1 95 ? -6.871 87.348 -4.362 1.00 13.65 95 ASP A N 1
ATOM 694 C CA . ASP A 1 95 ? -7.290 88.733 -4.140 1.00 14.58 95 ASP A CA 1
ATOM 695 C C . ASP A 1 95 ? -8.413 88.830 -3.110 1.00 14.66 95 ASP A C 1
ATOM 696 O O . ASP A 1 95 ? -8.353 89.656 -2.192 1.00 15.41 95 ASP A O 1
ATOM 701 N N . GLU A 1 96 ? -9.439 87.990 -3.266 1.00 14.74 96 GLU A N 1
ATOM 702 C CA A GLU A 1 96 ? -10.581 87.976 -2.357 0.50 15.15 96 GLU A CA 1
ATOM 703 C CA B GLU A 1 96 ? -10.586 87.982 -2.351 0.50 15.00 96 GLU A CA 1
ATOM 704 C C . GLU A 1 96 ? -10.154 87.662 -0.926 1.00 14.53 96 GLU A C 1
ATOM 705 O O . GLU A 1 96 ? -10.645 88.261 0.037 1.00 13.79 96 GLU A O 1
ATOM 716 N N . GLN A 1 97 ? -9.227 86.722 -0.791 1.00 13.30 97 GLN A N 1
ATOM 717 C CA . GLN A 1 97 ? -8.697 86.353 0.525 1.00 12.57 97 GLN A CA 1
ATOM 718 C C . GLN A 1 97 ? -8.036 87.512 1.260 1.00 12.27 97 GLN A C 1
ATOM 719 O O . GLN A 1 97 ? -8.089 87.591 2.495 1.00 12.31 97 GLN A O 1
ATOM 725 N N . GLN A 1 98 ? -7.421 88.417 0.498 1.00 12.14 98 GLN A N 1
ATOM 726 C CA . GLN A 1 98 ? -6.690 89.542 1.063 1.00 12.75 98 GLN A CA 1
ATOM 727 C C . GLN A 1 98 ? -7.569 90.793 1.218 1.00 12.80 98 GLN A C 1
ATOM 728 O O . GLN A 1 98 ? -7.063 91.870 1.579 1.00 13.31 98 GLN A O 1
ATOM 734 N N . GLY A 1 99 ? -8.868 90.658 0.936 1.00 12.18 99 GLY A N 1
ATOM 735 C CA . GLY A 1 99 ? -9.820 91.756 1.165 1.00 12.01 99 GLY A CA 1
ATOM 736 C C . GLY A 1 99 ? -9.502 93.000 0.332 1.00 11.89 99 GLY A C 1
ATOM 737 O O . GLY A 1 99 ? -9.694 94.141 0.779 1.00 11.58 99 GLY A O 1
ATOM 738 N N . VAL A 1 100 ? -9.003 92.776 -0.877 1.00 11.51 100 VAL A N 1
ATOM 739 C CA . VAL A 1 100 ? -8.656 93.895 -1.771 1.00 11.38 100 VAL A CA 1
ATOM 740 C C . VAL A 1 100 ? -9.886 94.788 -1.978 1.00 11.92 100 VAL A C 1
ATOM 741 O O . VAL A 1 100 ? -9.799 96.017 -1.922 1.00 10.67 100 VAL A O 1
ATOM 745 N N . LYS A 1 101 ? -11.046 94.169 -2.198 1.00 12.91 101 LYS A N 1
ATOM 746 C CA . LYS A 1 101 ? -12.250 94.978 -2.472 1.00 13.85 101 LYS A CA 1
ATOM 747 C C . LYS A 1 101 ? -12.751 95.805 -1.287 1.00 14.66 101 LYS A C 1
ATOM 748 O O . LYS A 1 101 ? -13.444 96.814 -1.497 1.00 14.82 101 LYS A O 1
ATOM 754 N N . SER A 1 102 ? -12.393 95.414 -0.063 1.00 14.05 102 SER A N 1
ATOM 755 C CA . SER A 1 102 ? -12.749 96.209 1.117 1.00 13.82 102 SER A CA 1
ATOM 756 C C . SER A 1 102 ? -11.611 97.145 1.550 1.00 12.65 102 SER A C 1
ATOM 757 O O . SER A 1 102 ? -11.674 97.791 2.601 1.00 12.61 102 SER A O 1
ATOM 760 N N . GLY A 1 103 ? -10.565 97.209 0.727 1.00 11.48 103 GLY A N 1
ATOM 761 C CA . GLY A 1 103 ? -9.497 98.175 0.953 1.00 10.28 103 GLY A CA 1
ATOM 762 C C . GLY A 1 103 ? -8.441 97.692 1.917 1.00 8.96 103 GLY A C 1
ATOM 763 O O . GLY A 1 103 ? -7.650 98.518 2.425 1.00 9.01 103 GLY A O 1
ATOM 764 N N . MET A 1 104 ? -8.412 96.380 2.188 1.00 8.69 104 MET A N 1
ATOM 765 C CA . MET A 1 104 ? -7.497 95.879 3.220 1.00 8.30 104 MET A CA 1
ATOM 766 C C . MET A 1 104 ? -6.039 95.822 2.742 1.00 7.28 104 MET A C 1
ATOM 767 O O . MET A 1 104 ? -5.116 96.224 3.467 1.00 7.64 104 MET A O 1
ATOM 772 N N . TYR A 1 105 ? -5.855 95.305 1.531 1.00 7.15 105 TYR A N 1
ATOM 773 C CA . TYR A 1 105 ? -4.560 95.251 0.859 1.00 6.96 105 TYR A CA 1
ATOM 774 C C . TYR A 1 105 ? -4.753 95.671 -0.590 1.00 7.31 105 TYR A C 1
ATOM 775 O O . TYR A 1 105 ? -5.860 95.567 -1.142 1.00 6.22 105 TYR A O 1
ATOM 784 N N . VAL A 1 106 ? -3.660 96.131 -1.201 1.00 6.32 106 VAL A N 1
ATOM 785 C CA . VAL A 1 106 ? -3.605 96.354 -2.640 1.00 6.08 106 VAL A CA 1
ATOM 786 C C . VAL A 1 106 ? -2.686 95.298 -3.258 1.00 5.80 106 VAL A C 1
ATOM 787 O O . VAL A 1 106 ? -1.741 94.806 -2.582 1.00 5.55 106 VAL A O 1
ATOM 791 N N . VAL A 1 107 ? -2.977 94.904 -4.506 1.00 5.58 107 VAL A N 1
ATOM 792 C CA . VAL A 1 107 ? -2.088 94.022 -5.264 1.00 5.25 107 VAL A CA 1
ATOM 793 C C . VAL A 1 107 ? -0.849 94.781 -5.714 1.00 5.19 107 VAL A C 1
ATOM 794 O O . VAL A 1 107 ? -0.969 95.877 -6.271 1.00 4.68 107 VAL A O 1
ATOM 798 N N . ILE A 1 108 ? 0.324 94.211 -5.458 1.00 4.99 108 ILE A N 1
ATOM 799 C CA . ILE A 1 108 ? 1.598 94.772 -5.961 1.00 5.50 108 ILE A CA 1
ATOM 800 C C . ILE A 1 108 ? 2.351 93.777 -6.850 1.00 6.26 108 ILE A C 1
ATOM 801 O O . ILE A 1 108 ? 2.057 92.570 -6.857 1.00 6.22 108 ILE A O 1
ATOM 806 N N . GLU A 1 109 ? 3.341 94.280 -7.589 1.00 6.51 109 GLU A N 1
ATOM 807 C CA . GLU A 1 109 ? 4.313 93.423 -8.265 1.00 7.62 109 GLU A CA 1
ATOM 808 C C . GLU A 1 109 ? 5.646 93.753 -7.625 1.00 8.05 109 GLU A C 1
ATOM 809 O O . GLU A 1 109 ? 5.952 94.932 -7.398 1.00 8.50 109 GLU A O 1
ATOM 815 N N . VAL A 1 110 ? 6.406 92.727 -7.268 1.00 7.23 110 VAL A N 1
ATOM 816 C CA . VAL A 1 110 ? 7.747 92.940 -6.711 1.00 8.45 110 VAL A CA 1
ATOM 817 C C . VAL A 1 110 ? 8.775 92.060 -7.394 1.00 9.10 110 VAL A C 1
ATOM 818 O O . VAL A 1 110 ? 8.437 91.029 -7.954 1.00 9.33 110 VAL A O 1
ATOM 822 N N . LYS A 1 111 ? 10.037 92.486 -7.337 1.00 9.16 111 LYS A N 1
ATOM 823 C CA . LYS A 1 111 ? 11.122 91.673 -7.849 1.00 10.06 111 LYS A CA 1
ATOM 824 C C . LYS A 1 111 ? 11.957 91.246 -6.640 1.00 9.93 111 LYS A C 1
ATOM 825 O O . LYS A 1 111 ? 12.386 92.076 -5.838 1.00 9.96 111 LYS A O 1
ATOM 831 N N . VAL A 1 112 ? 12.120 89.937 -6.495 1.00 10.69 112 VAL A N 1
ATOM 832 C CA . VAL A 1 112 ? 12.820 89.370 -5.338 1.00 11.18 112 VAL A CA 1
ATOM 833 C C . VAL A 1 112 ? 14.032 88.561 -5.807 1.00 11.72 112 VAL A C 1
ATOM 834 O O . VAL A 1 112 ? 14.127 88.187 -6.985 1.00 12.98 112 VAL A O 1
ATOM 838 N N . ALA A 1 113 ? 14.975 88.334 -4.901 1.00 12.64 113 ALA A N 1
ATOM 839 C CA . ALA A 1 113 ? 16.229 87.650 -5.225 1.00 13.08 113 ALA A CA 1
ATOM 840 C C . ALA A 1 113 ? 16.307 86.327 -4.476 1.00 13.67 113 ALA A C 1
ATOM 841 O O . ALA A 1 113 ? 16.088 86.279 -3.265 1.00 12.68 113 ALA A O 1
ATOM 843 N N . THR A 1 114 ? 16.603 85.251 -5.199 1.00 14.67 114 THR A N 1
ATOM 844 C CA . THR A 1 114 ? 16.785 83.944 -4.583 1.00 16.50 114 THR A CA 1
ATOM 845 C C . THR A 1 114 ? 18.148 83.920 -3.874 1.00 18.03 114 THR A C 1
ATOM 846 O O . THR A 1 114 ? 18.955 84.848 -4.023 1.00 17.94 114 THR A O 1
ATOM 850 N N . GLN A 1 115 ? 18.405 82.862 -3.111 1.00 19.85 115 GLN A N 1
ATOM 851 C CA . GLN A 1 115 ? 19.692 82.714 -2.434 1.00 22.57 115 GLN A CA 1
ATOM 852 C C . GLN A 1 115 ? 20.842 82.406 -3.421 1.00 23.24 115 GLN A C 1
ATOM 853 O O . GLN A 1 115 ? 21.998 82.301 -3.020 1.00 24.67 115 GLN A O 1
ATOM 859 N N . GLU A 1 116 ? 20.524 82.285 -4.706 1.00 23.75 116 GLU A N 1
ATOM 860 C CA . GLU A 1 116 ? 21.569 82.198 -5.738 1.00 24.28 116 GLU A CA 1
ATOM 861 C C . GLU A 1 116 ? 21.662 83.502 -6.550 1.00 24.31 116 GLU A C 1
ATOM 862 O O . GLU A 1 116 ? 22.355 83.575 -7.577 1.00 24.63 116 GLU A O 1
ATOM 873 N N . GLY A 1 117 ? 20.969 84.527 -6.064 1.00 23.85 117 GLY A N 1
ATOM 874 C CA . GLY A 1 117 ? 20.997 85.855 -6.675 1.00 23.66 117 GLY A CA 1
ATOM 875 C C . GLY A 1 117 ? 20.263 85.978 -8.001 1.00 23.53 117 GLY A C 1
ATOM 876 O O . GLY A 1 117 ? 20.554 86.892 -8.786 1.00 24.17 117 GLY A O 1
ATOM 877 N N . LYS A 1 118 ? 19.336 85.056 -8.261 1.00 22.90 118 LYS A N 1
ATOM 878 C CA . LYS A 1 118 ? 18.463 85.137 -9.437 1.00 22.66 118 LYS A CA 1
ATOM 879 C C . LYS A 1 118 ? 17.244 86.001 -9.089 1.00 21.85 118 LYS A C 1
ATOM 880 O O . LYS A 1 118 ? 16.623 85.814 -8.032 1.00 21.54 118 LYS A O 1
ATOM 886 N N . GLU A 1 119 ? 16.907 86.936 -9.977 1.00 20.78 119 GLU A N 1
ATOM 887 C CA . GLU A 1 119 ? 15.736 87.791 -9.792 1.00 20.64 119 GLU A CA 1
ATOM 888 C C . GLU A 1 119 ? 14.457 87.107 -10.292 1.00 19.26 119 GLU A C 1
ATOM 889 O O . GLU A 1 119 ? 14.441 86.490 -11.368 1.00 19.78 119 GLU A O 1
ATOM 895 N N . ILE A 1 120 ? 13.395 87.241 -9.500 1.00 17.20 120 ILE A N 1
ATOM 896 C CA A ILE A 1 120 ? 12.085 86.641 -9.791 0.70 16.42 120 ILE A CA 1
ATOM 897 C CA B ILE A 1 120 ? 12.101 86.646 -9.815 0.30 16.09 120 ILE A CA 1
ATOM 898 C C . ILE A 1 120 ? 11.012 87.717 -9.701 1.00 15.17 120 ILE A C 1
ATOM 899 O O . ILE A 1 120 ? 11.006 88.489 -8.749 1.00 14.68 120 ILE A O 1
ATOM 908 N N . THR A 1 121 ? 10.098 87.758 -10.675 1.00 12.92 121 THR A N 1
ATOM 909 C CA . THR A 1 121 ? 8.957 88.697 -10.601 1.00 11.94 121 THR A CA 1
ATOM 910 C C . THR A 1 121 ? 7.734 88.038 -9.957 1.00 10.52 121 THR A C 1
ATOM 911 O O . THR A 1 121 ? 7.248 87.004 -10.445 1.00 10.04 121 THR A O 1
ATOM 915 N N . CYS A 1 122 ? 7.208 88.654 -8.890 1.00 8.71 122 CYS A N 1
ATOM 916 C CA . CYS A 1 122 ? 6.113 88.055 -8.116 1.00 8.92 122 CYS A CA 1
ATOM 917 C C . CYS A 1 122 ? 4.918 88.976 -7.874 1.00 7.29 122 CYS A C 1
ATOM 918 O O . CYS A 1 122 ? 5.080 90.184 -7.755 1.00 8.72 122 CYS A O 1
ATOM 921 N N . ARG A 1 123 ? 3.737 88.378 -7.766 1.00 7.60 123 ARG A N 1
ATOM 922 C CA . ARG A 1 123 ? 2.570 89.066 -7.192 1.00 7.10 123 ARG A CA 1
ATOM 923 C C . ARG A 1 123 ? 2.697 89.050 -5.659 1.00 6.82 123 ARG A C 1
ATOM 924 O O . ARG A 1 123 ? 3.152 88.063 -5.073 1.00 6.99 123 ARG A O 1
ATOM 932 N N . SER A 1 124 ? 2.334 90.159 -5.019 1.00 6.27 124 SER A N 1
ATOM 933 C CA . SER A 1 124 ? 2.214 90.211 -3.559 1.00 5.76 124 SER A CA 1
ATOM 934 C C . SER A 1 124 ? 1.133 91.223 -3.193 1.00 5.54 124 SER A C 1
ATOM 935 O O . SER A 1 124 ? 0.338 91.630 -4.070 1.00 5.45 124 SER A O 1
ATOM 938 N N . TYR A 1 125 ? 1.100 91.618 -1.914 1.00 5.15 125 TYR A N 1
ATOM 939 C CA . TYR A 1 125 ? 0.058 92.476 -1.327 1.00 5.46 125 TYR A CA 1
ATOM 940 C C . TYR A 1 125 ? 0.673 93.312 -0.242 1.00 5.71 125 TYR A C 1
ATOM 941 O O . TYR A 1 125 ? 1.568 92.840 0.464 1.00 5.20 125 TYR A O 1
ATOM 950 N N . LEU A 1 126 ? 0.196 94.554 -0.116 1.00 4.85 126 LEU A N 1
ATOM 951 C CA . LEU A 1 126 ? 0.507 95.345 1.080 1.00 5.33 126 LEU A CA 1
ATOM 952 C C . LEU A 1 126 ? -0.625 96.309 1.444 1.00 6.41 126 LEU A C 1
ATOM 953 O O . LEU A 1 126 ? -1.513 96.578 0.615 1.00 5.94 126 LEU A O 1
ATOM 958 N N . MET A 1 127 ? -0.622 96.802 2.687 1.00 7.14 127 MET A N 1
ATOM 959 C CA . MET A 1 127 ? -1.669 97.733 3.145 1.00 8.47 127 MET A CA 1
ATOM 960 C C . MET A 1 127 ? -1.308 99.158 2.717 1.00 8.06 127 MET A C 1
ATOM 961 O O . MET A 1 127 ? -0.131 99.533 2.764 1.00 9.14 127 MET A O 1
ATOM 966 N N . THR A 1 128 ? -2.305 99.951 2.330 1.00 7.90 128 THR A N 1
ATOM 967 C CA . THR A 1 128 ? -2.062 101.355 1.978 1.00 7.75 128 THR A CA 1
ATOM 968 C C . THR A 1 128 ? -2.621 102.358 2.985 1.00 7.99 128 THR A C 1
ATOM 969 O O . THR A 1 128 ? -2.294 103.556 2.912 1.00 9.50 128 THR A O 1
ATOM 973 N N . ASN A 1 129 ? -3.455 101.874 3.911 1.00 8.04 129 ASN A N 1
ATOM 974 C CA . ASN A 1 129 ? -4.096 102.734 4.881 1.00 8.45 129 ASN A CA 1
ATOM 975 C C . ASN A 1 129 ? -4.287 101.903 6.137 1.00 8.93 129 ASN A C 1
ATOM 976 O O . ASN A 1 129 ? -5.200 101.085 6.214 1.00 9.14 129 ASN A O 1
ATOM 981 N N . TYR A 1 130 ? -3.374 102.054 7.095 1.00 8.61 130 TYR A N 1
ATOM 982 C CA . TYR A 1 130 ? -3.469 101.231 8.318 1.00 9.07 130 TYR A CA 1
ATOM 983 C C . TYR A 1 130 ? -2.900 101.914 9.544 1.00 9.70 130 TYR A C 1
ATOM 984 O O . TYR A 1 130 ? -2.171 102.891 9.426 1.00 9.79 130 TYR A O 1
ATOM 993 N N . GLU A 1 131 ? -3.230 101.366 10.717 1.00 10.14 131 GLU A N 1
ATOM 994 C CA . GLU A 1 131 ? -2.656 101.818 12.000 1.00 12.73 131 GLU A CA 1
ATOM 995 C C . GLU A 1 131 ? -1.759 100.703 12.551 1.00 11.36 131 GLU A C 1
ATOM 996 O O . GLU A 1 131 ? -2.214 99.563 12.676 1.00 11.24 131 GLU A O 1
ATOM 1002 N N . SER A 1 132 ? -0.490 101.028 12.836 1.00 11.35 132 SER A N 1
ATOM 1003 C CA A SER A 1 132 ? 0.465 100.039 13.312 0.50 11.44 132 SER A CA 1
ATOM 1004 C CA B SER A 1 132 ? 0.486 100.056 13.331 0.50 11.24 132 SER A CA 1
ATOM 1005 C C . SER A 1 132 ? -0.026 99.435 14.631 1.00 10.82 132 SER A C 1
ATOM 1006 O O . SER A 1 132 ? -0.526 100.152 15.502 1.00 11.64 132 SER A O 1
ATOM 1011 N N . ALA A 1 133 ? 0.085 98.107 14.759 1.00 10.49 133 ALA A N 1
ATOM 1012 C CA . ALA A 1 133 ? -0.380 97.388 15.959 1.00 9.35 133 ALA A CA 1
ATOM 1013 C C . ALA A 1 133 ? 0.260 96.008 16.015 1.00 9.42 133 ALA A C 1
ATOM 1014 O O . ALA A 1 133 ? 0.361 95.325 14.983 1.00 7.38 133 ALA A O 1
ATOM 1016 N N . PRO A 1 134 ? 0.676 95.583 17.227 1.00 9.19 134 PRO A N 1
ATOM 1017 C CA . PRO A 1 134 ? 1.354 94.287 17.340 1.00 9.40 134 PRO A CA 1
ATOM 1018 C C . PRO A 1 134 ? 0.484 93.082 16.966 1.00 8.05 134 PRO A C 1
ATOM 1019 O O . PRO A 1 134 ? -0.739 93.093 17.196 1.00 8.45 134 PRO A O 1
ATOM 1023 N N . PRO A 1 135 ? 1.123 92.022 16.427 1.00 7.70 135 PRO A N 1
ATOM 1024 C CA . PRO A 1 135 ? 0.372 90.816 16.085 1.00 7.11 135 PRO A CA 1
ATOM 1025 C C . PRO A 1 135 ? -0.026 90.038 17.344 1.00 6.78 135 PRO A C 1
ATOM 1026 O O . PRO A 1 135 ? 0.611 90.196 18.403 1.00 6.67 135 PRO A O 1
ATOM 1030 N N . SER A 1 136 ? -1.073 89.226 17.229 1.00 6.10 136 SER A N 1
ATOM 1031 C CA . SER A 1 136 ? -1.412 88.280 18.314 1.00 6.79 136 SER A CA 1
ATOM 1032 C C . SER A 1 136 ? -0.335 87.186 18.463 1.00 7.01 136 SER A C 1
ATOM 1033 O O . SER A 1 136 ? 0.403 86.888 17.520 1.00 6.58 136 SER A O 1
ATOM 1036 N N . PRO A 1 137 ? -0.230 86.581 19.662 1.00 7.17 137 PRO A N 1
ATOM 1037 C CA . PRO A 1 137 ? 0.682 85.440 19.773 1.00 6.68 137 PRO A CA 1
ATOM 1038 C C . PRO A 1 137 ? 0.420 84.336 18.744 1.00 6.98 137 PRO A C 1
ATOM 1039 O O . PRO A 1 137 ? 1.375 83.769 18.192 1.00 7.49 137 PRO A O 1
ATOM 1043 N N . GLN A 1 138 ? -0.847 84.044 18.472 1.00 7.19 138 GLN A N 1
ATOM 1044 C CA . GLN A 1 138 ? -1.204 83.003 17.507 1.00 7.09 138 GLN A CA 1
ATOM 1045 C C . GLN A 1 138 ? -0.699 83.318 16.092 1.00 7.18 138 GLN A C 1
ATOM 1046 O O . GLN A 1 138 ? -0.101 82.457 15.415 1.00 6.93 138 GLN A O 1
ATOM 1052 N N . TYR A 1 139 ? -0.885 84.561 15.673 1.00 6.16 139 TYR A N 1
ATOM 1053 C CA . TYR A 1 139 ? -0.414 84.972 14.345 1.00 6.40 139 TYR A CA 1
ATOM 1054 C C . TYR A 1 139 ? 1.110 84.938 14.267 1.00 5.82 139 TYR A C 1
ATOM 1055 O O . TYR A 1 139 ? 1.678 84.405 13.302 1.00 6.21 139 TYR A O 1
ATOM 1064 N N . LYS A 1 140 ? 1.786 85.463 15.287 1.00 6.11 140 LYS A N 1
ATOM 1065 C CA . LYS A 1 140 ? 3.248 85.356 15.355 1.00 6.08 140 LYS A CA 1
ATOM 1066 C C . LYS A 1 140 ? 3.708 83.893 15.264 1.00 6.74 140 LYS A C 1
ATOM 1067 O O . LYS A 1 140 ? 4.656 83.578 14.535 1.00 7.27 140 LYS A O 1
ATOM 1073 N N . LYS A 1 141 ? 3.065 83.008 16.029 1.00 6.38 141 LYS A N 1
ATOM 1074 C CA A LYS A 1 141 ? 3.442 81.605 16.044 0.50 7.44 141 LYS A CA 1
ATOM 1075 C CA B LYS A 1 141 ? 3.446 81.607 16.041 0.50 6.83 141 LYS A CA 1
ATOM 1076 C C . LYS A 1 141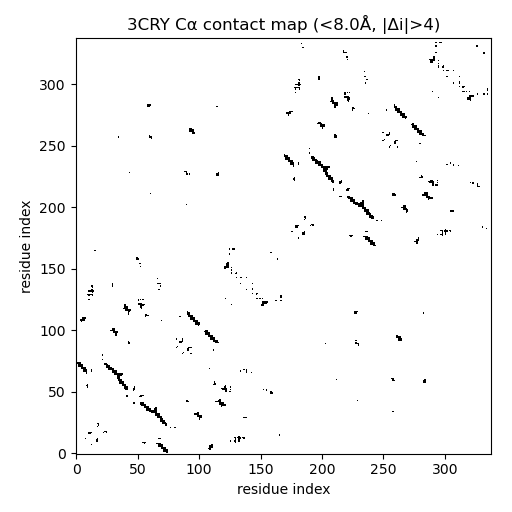 ? 3.371 80.999 14.646 1.00 7.17 141 LYS A C 1
ATOM 1077 O O . LYS A 1 141 ? 4.306 80.326 14.208 1.00 7.13 141 LYS A O 1
ATOM 1088 N N . ILE A 1 142 ? 2.268 81.253 13.948 1.00 7.13 142 ILE A N 1
ATOM 1089 C CA . ILE A 1 142 ? 2.100 80.730 12.571 1.00 7.66 142 ILE A CA 1
ATOM 1090 C C . ILE A 1 142 ? 3.214 81.240 11.635 1.00 7.05 142 ILE A C 1
ATOM 1091 O O . ILE A 1 142 ? 3.816 80.467 10.886 1.00 6.51 142 ILE A O 1
ATOM 1096 N N . ILE A 1 143 ? 3.516 82.536 11.724 1.00 5.71 143 ILE A N 1
ATOM 1097 C CA . ILE A 1 143 ? 4.606 83.131 10.935 1.00 5.67 143 ILE A CA 1
ATOM 1098 C C . ILE A 1 143 ? 5.946 82.472 11.249 1.00 5.55 143 ILE A C 1
ATOM 1099 O O . ILE A 1 143 ? 6.694 82.106 10.339 1.00 5.59 143 ILE A O 1
ATOM 1104 N N . CYS A 1 144 ? 6.254 82.315 12.538 1.00 6.15 144 CYS A N 1
ATOM 1105 C CA . CYS A 1 144 ? 7.524 81.681 12.925 1.00 7.38 144 CYS A CA 1
ATOM 1106 C C . CYS A 1 144 ? 7.608 80.209 12.470 1.00 7.86 144 CYS A C 1
ATOM 1107 O O . CYS A 1 144 ? 8.669 79.737 11.981 1.00 8.09 144 CYS A O 1
ATOM 1110 N N . MET A 1 145 ? 6.490 79.502 12.578 1.00 7.35 145 MET A N 1
ATOM 1111 C CA . MET A 1 145 ? 6.418 78.099 12.111 1.00 8.91 145 MET A CA 1
ATOM 1112 C C . MET A 1 145 ? 6.687 77.991 10.617 1.00 8.53 145 MET A C 1
ATOM 1113 O O . MET A 1 145 ? 7.443 77.123 10.173 1.00 8.16 145 MET A O 1
ATOM 1118 N N . GLY A 1 146 ? 6.053 78.881 9.855 1.00 7.16 146 GLY A N 1
ATOM 1119 C CA . GLY A 1 146 ? 6.218 78.880 8.394 1.00 6.41 146 GLY A CA 1
ATOM 1120 C C . GLY A 1 146 ? 7.649 79.223 8.002 1.00 7.08 146 GLY A C 1
ATOM 1121 O O . GLY A 1 146 ? 8.206 78.635 7.063 1.00 6.28 146 GLY A O 1
ATOM 1122 N N . ALA A 1 147 ? 8.248 80.185 8.708 1.00 5.96 147 ALA A N 1
ATOM 1123 C CA . ALA A 1 147 ? 9.616 80.608 8.399 1.00 7.28 147 ALA A CA 1
ATOM 1124 C C . ALA A 1 147 ? 10.585 79.437 8.613 1.00 7.49 147 ALA A C 1
ATOM 1125 O O . ALA A 1 147 ? 11.512 79.213 7.829 1.00 7.66 147 ALA A O 1
ATOM 1127 N N . LYS A 1 148 ? 10.364 78.679 9.682 1.00 7.49 148 LYS A N 1
ATOM 1128 C CA . LYS A 1 148 ? 11.237 77.548 9.990 1.00 8.49 148 LYS A CA 1
ATOM 1129 C C . LYS A 1 148 ? 11.022 76.401 8.997 1.00 8.85 148 LYS A C 1
ATOM 1130 O O . LYS A 1 148 ? 11.979 75.867 8.429 1.00 9.16 148 LYS A O 1
ATOM 1136 N N . GLU A 1 149 ? 9.757 76.050 8.765 1.00 8.14 149 GLU A N 1
ATOM 1137 C CA . GLU A 1 149 ? 9.383 74.943 7.877 1.00 8.90 149 GLU A CA 1
ATOM 1138 C C . GLU A 1 149 ? 9.937 75.110 6.466 1.00 8.81 149 GLU A C 1
ATOM 1139 O O . GLU A 1 149 ? 10.379 74.139 5.838 1.00 8.87 149 GLU A O 1
ATOM 1145 N N . ASN A 1 150 ? 9.862 76.335 5.958 1.00 9.52 150 ASN A N 1
ATOM 1146 C CA . ASN A 1 150 ? 10.226 76.602 4.574 1.00 10.34 150 ASN A CA 1
ATOM 1147 C C . ASN A 1 150 ? 11.643 77.145 4.361 1.00 10.86 150 ASN A C 1
ATOM 1148 O O . ASN A 1 150 ? 11.985 77.587 3.273 1.00 11.74 150 ASN A O 1
ATOM 1153 N N . GLY A 1 151 ? 12.460 77.107 5.410 1.00 10.14 151 GLY A N 1
ATOM 1154 C CA . GLY A 1 151 ? 13.899 77.371 5.288 1.00 11.11 151 GLY A CA 1
ATOM 1155 C C . GLY A 1 151 ? 14.323 78.820 5.078 1.00 10.49 151 GLY A C 1
ATOM 1156 O O . GLY A 1 151 ? 15.292 79.072 4.358 1.00 11.23 151 GLY A O 1
ATOM 1157 N N . LEU A 1 152 ? 13.632 79.785 5.699 1.00 9.29 152 LEU A N 1
ATOM 1158 C CA . LEU A 1 152 ? 14.132 81.172 5.643 1.00 9.75 152 LEU A CA 1
ATOM 1159 C C . LEU A 1 152 ? 15.462 81.251 6.421 1.00 9.81 152 LEU A C 1
ATOM 1160 O O . LEU A 1 152 ? 15.700 80.434 7.317 1.00 9.54 152 LEU A O 1
ATOM 1165 N N . PRO A 1 153 ? 16.346 82.213 6.069 1.00 10.28 153 PRO A N 1
ATOM 1166 C CA . PRO A 1 153 ? 17.641 82.302 6.774 1.00 10.42 153 PRO A CA 1
ATOM 1167 C C . PRO A 1 153 ? 17.490 82.368 8.295 1.00 11.63 153 PRO A C 1
ATOM 1168 O O . PRO A 1 153 ? 16.583 83.028 8.815 1.00 10.65 153 PRO A O 1
ATOM 1172 N N . LEU A 1 154 ? 18.371 81.673 9.015 1.00 12.46 154 LEU A N 1
ATOM 1173 C CA . LEU A 1 154 ? 18.191 81.557 10.460 1.00 13.49 154 LEU A CA 1
ATOM 1174 C C . LEU A 1 154 ? 18.231 82.915 11.149 1.00 13.54 154 LEU A C 1
ATOM 1175 O O . LEU A 1 154 ? 17.540 83.120 12.151 1.00 13.00 154 LEU A O 1
ATOM 1180 N N . GLU A 1 155 ? 19.020 83.853 10.624 1.00 13.28 155 GLU A N 1
ATOM 1181 C CA A GLU A 1 155 ? 19.061 85.171 11.239 0.50 13.31 155 GLU A CA 1
ATOM 1182 C CA B GLU A 1 155 ? 19.082 85.194 11.200 0.50 13.21 155 GLU A CA 1
ATOM 1183 C C . GLU A 1 155 ? 17.767 85.957 11.011 1.00 12.50 155 GLU A C 1
ATOM 1184 O O . GLU A 1 155 ? 17.353 86.743 11.873 1.00 12.13 155 GLU A O 1
ATOM 1195 N N . TYR A 1 156 ? 17.101 85.719 9.878 1.00 11.17 156 TYR A N 1
ATOM 1196 C CA . TYR A 1 156 ? 15.784 86.328 9.683 1.00 9.52 156 TYR A CA 1
ATOM 1197 C C . TYR A 1 156 ? 14.762 85.692 10.624 1.00 9.36 156 TYR A C 1
ATOM 1198 O O . TYR A 1 156 ? 13.905 86.384 11.170 1.00 9.25 156 TYR A O 1
ATOM 1207 N N . GLN A 1 157 ? 14.840 84.370 10.810 1.00 9.12 157 GLN A N 1
ATOM 1208 C CA . GLN A 1 157 ? 14.001 83.704 11.794 1.00 9.45 157 GLN A CA 1
ATOM 1209 C C . GLN A 1 157 ? 14.152 84.300 13.210 1.00 10.14 157 GLN A C 1
ATOM 1210 O O . GLN A 1 157 ? 13.160 84.442 13.922 1.00 9.35 157 GLN A O 1
ATOM 1216 N N . GLU A 1 158 ? 15.383 84.664 13.595 1.00 10.60 158 GLU A N 1
ATOM 1217 C CA . GLU A 1 158 ? 15.607 85.334 14.879 1.00 11.18 158 GLU A CA 1
ATOM 1218 C C . GLU A 1 158 ? 14.908 86.696 14.971 1.00 10.78 158 GLU A C 1
ATOM 1219 O O . GLU A 1 158 ? 14.336 87.040 16.007 1.00 10.70 158 GLU A O 1
ATOM 1225 N N . LYS A 1 159 ? 14.932 87.462 13.877 1.00 10.42 159 LYS A N 1
ATOM 1226 C CA . LYS A 1 159 ? 14.194 88.709 13.797 1.00 11.50 159 LYS A CA 1
ATOM 1227 C C . LYS A 1 159 ? 12.675 88.486 13.996 1.00 9.58 159 LYS A C 1
ATOM 1228 O O . LYS A 1 159 ? 12.024 89.216 14.745 1.00 8.95 159 LYS A O 1
ATOM 1234 N N . LEU A 1 160 ? 12.108 87.484 13.320 1.00 8.86 160 LEU A N 1
ATOM 1235 C CA . LEU A 1 160 ? 10.684 87.175 13.523 1.00 7.72 160 LEU A CA 1
ATOM 1236 C C . LEU A 1 160 ? 10.368 86.774 14.968 1.00 8.36 160 LEU A C 1
ATOM 1237 O O . LEU A 1 160 ? 9.353 87.193 15.541 1.00 8.21 160 LEU A O 1
ATOM 1242 N N . LYS A 1 161 ? 11.244 85.965 15.548 1.00 7.48 161 LYS A N 1
ATOM 1243 C CA . LYS A 1 161 ? 11.059 85.527 16.934 1.00 7.89 161 LYS A CA 1
ATOM 1244 C C . LYS A 1 161 ? 11.176 86.694 17.930 1.00 8.00 161 LYS A C 1
ATOM 1245 O O . LYS A 1 161 ? 10.634 86.616 19.032 1.00 9.05 161 LYS A O 1
ATOM 1251 N N . ALA A 1 162 ? 11.867 87.758 17.526 1.00 8.42 162 ALA A N 1
ATOM 1252 C CA . ALA A 1 162 ? 12.061 88.941 18.363 1.00 8.40 162 ALA A CA 1
ATOM 1253 C C . ALA A 1 162 ? 10.835 89.859 18.364 1.00 9.08 162 ALA A C 1
ATOM 1254 O O . ALA A 1 162 ? 10.767 90.803 19.142 1.00 10.45 162 ALA A O 1
ATOM 1256 N N . ILE A 1 163 ? 9.837 89.567 17.532 1.00 8.54 163 ILE A N 1
ATOM 1257 C CA . ILE A 1 163 ? 8.658 90.455 17.456 1.00 9.44 163 ILE A CA 1
ATOM 1258 C C . ILE A 1 163 ? 7.879 90.426 18.768 1.00 8.92 163 ILE A C 1
ATOM 1259 O O . ILE A 1 163 ? 7.598 89.341 19.285 1.00 9.20 163 ILE A O 1
ATOM 1264 N N . GLU A 1 164 ? 7.517 91.594 19.301 1.00 9.83 164 GLU A N 1
ATOM 1265 C CA . GLU A 1 164 ? 6.735 91.621 20.542 1.00 9.75 164 GLU A CA 1
ATOM 1266 C C . GLU A 1 164 ? 5.227 91.537 20.213 1.00 9.31 164 GLU A C 1
ATOM 1267 O O . GLU A 1 164 ? 4.692 92.432 19.554 1.00 9.81 164 GLU A O 1
ATOM 1273 N N . PRO A 1 165 ? 4.547 90.465 20.657 1.00 9.06 165 PRO A N 1
ATOM 1274 C CA . PRO A 1 165 ? 3.120 90.314 20.323 1.00 8.93 165 PRO A CA 1
ATOM 1275 C C . PRO A 1 165 ? 2.248 91.143 21.257 1.00 9.80 165 PRO A C 1
ATOM 1276 O O . PRO A 1 165 ? 2.744 91.711 22.260 1.00 10.70 165 PRO A O 1
ATOM 1280 N N . ASN A 1 166 ? 0.960 91.224 20.953 1.00 9.26 166 ASN A N 1
ATOM 1281 C CA . ASN A 1 166 ? 0.026 91.765 21.921 1.00 9.51 166 ASN A CA 1
ATOM 1282 C C . ASN A 1 166 ? -0.268 90.724 23.013 1.00 10.39 166 ASN A C 1
ATOM 1283 O O . ASN A 1 166 ? 0.353 89.669 23.049 1.00 10.12 166 ASN A O 1
ATOM 1288 N N . ASP A 1 167 ? -1.219 91.019 23.887 1.00 12.15 167 ASP A N 1
ATOM 1289 C CA . ASP A 1 167 ? -1.533 90.096 24.989 1.00 13.34 167 ASP A CA 1
ATOM 1290 C C . ASP A 1 167 ? -2.838 89.307 24.774 1.00 13.64 167 ASP A C 1
ATOM 1291 O O . ASP A 1 167 ? -3.523 88.917 25.746 1.00 14.11 167 ASP A O 1
ATOM 1296 N N . TYR A 1 168 ? -3.197 89.040 23.510 1.00 12.74 168 TYR A N 1
ATOM 1297 C CA . TYR A 1 168 ? -4.388 88.236 23.230 1.00 10.99 168 TYR A CA 1
ATOM 1298 C C . TYR A 1 168 ? -4.220 86.773 23.646 1.00 10.92 168 TYR A C 1
ATOM 1299 O O . TYR A 1 168 ? -3.420 86.039 23.059 1.00 10.12 168 TYR A O 1
ATOM 1308 N N . THR A 1 169 ? -5.000 86.334 24.625 1.00 9.24 169 THR A N 1
ATOM 1309 C CA . THR A 1 169 ? -4.941 84.937 25.067 1.00 10.76 169 THR A CA 1
ATOM 1310 C C . THR A 1 169 ? -6.336 84.299 25.007 1.00 11.23 169 THR A C 1
ATOM 1311 O O . THR A 1 169 ? -6.602 83.268 25.651 1.00 12.21 169 THR A O 1
ATOM 1315 N N . GLY A 1 170 ? -7.225 84.936 24.242 1.00 12.51 170 GLY A N 1
ATOM 1316 C CA . GLY A 1 170 ? -8.574 84.436 24.054 1.00 14.50 170 GLY A CA 1
ATOM 1317 C C . GLY A 1 170 ? -8.619 83.269 23.082 1.00 16.61 170 GLY A C 1
ATOM 1318 O O . GLY A 1 170 ? -7.583 82.768 22.638 1.00 15.91 170 GLY A O 1
ATOM 1319 N N . LYS A 1 171 ? -9.847 82.851 22.777 1.00 18.86 171 LYS A N 1
ATOM 1320 C CA . LYS A 1 171 ? -10.160 81.857 21.750 1.00 21.10 171 LYS A CA 1
ATOM 1321 C C . LYS A 1 171 ? -9.680 82.261 20.348 1.00 21.80 171 LYS A C 1
ATOM 1322 O O . LYS A 1 171 ? -9.820 83.413 19.955 1.00 22.16 171 LYS A O 1
ATOM 1328 N N . VAL A 1 172 ? -9.129 81.314 19.585 1.00 23.31 172 VAL A N 1
ATOM 1329 C CA . VAL A 1 172 ? -9.046 81.484 18.115 1.00 23.66 172 VAL A CA 1
ATOM 1330 C C . VAL A 1 172 ? -9.792 80.352 17.398 1.00 23.38 172 VAL A C 1
ATOM 1331 O O . VAL A 1 172 ? -10.231 79.410 18.047 1.00 23.43 172 VAL A O 1
ATOM 1335 N N . SER A 1 173 ? -9.948 80.455 16.078 1.00 24.13 173 SER A N 1
ATOM 1336 C CA . SER A 1 173 ? -10.630 79.402 15.300 1.00 24.39 173 SER A CA 1
ATOM 1337 C C . SER A 1 173 ? -10.013 78.022 15.547 1.00 24.93 173 SER A C 1
ATOM 1338 O O . SER A 1 173 ? -8.796 77.908 15.697 1.00 24.37 173 SER A O 1
ATOM 1341 N N . GLU A 1 174 ? -10.863 76.986 15.580 1.00 25.68 174 GLU A N 1
ATOM 1342 C CA A GLU A 1 174 ? -10.402 75.604 15.766 0.50 26.30 174 GLU A CA 1
ATOM 1343 C CA B GLU A 1 174 ? -10.419 75.598 15.765 0.50 26.27 174 GLU A CA 1
ATOM 1344 C C . GLU A 1 174 ? -9.288 75.238 14.792 1.00 26.50 174 GLU A C 1
ATOM 1345 O O . GLU A 1 174 ? -8.314 74.577 15.171 1.00 26.85 174 GLU A O 1
ATOM 1356 N N . GLU A 1 175 ? -9.423 75.677 13.543 1.00 27.32 175 GLU A N 1
ATOM 1357 C CA . GLU A 1 175 ? -8.422 75.370 12.508 1.00 29.04 175 GLU A CA 1
ATOM 1358 C C . GLU A 1 175 ? -7.028 75.918 12.855 1.00 29.27 175 GLU A C 1
ATOM 1359 O O . GLU A 1 175 ? -6.024 75.205 12.731 1.00 29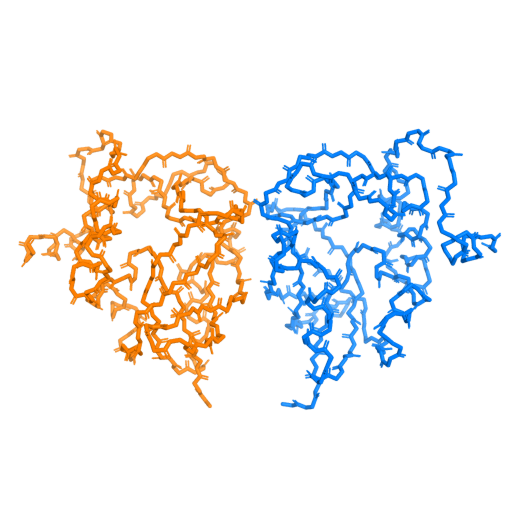.47 175 GLU A O 1
ATOM 1365 N N . ILE A 1 176 ? -6.982 77.169 13.317 1.00 29.39 176 ILE A N 1
ATOM 1366 C CA . ILE A 1 176 ? -5.728 77.797 13.740 1.00 29.71 176 ILE A CA 1
ATOM 1367 C C . ILE A 1 176 ? -5.122 77.065 14.936 1.00 30.18 176 ILE A C 1
ATOM 1368 O O . ILE A 1 176 ? -3.925 76.755 14.943 1.00 29.62 176 ILE A O 1
ATOM 1373 N N . GLU A 1 177 ? -5.955 76.797 15.942 1.00 30.83 177 GLU A N 1
ATOM 1374 C CA . GLU A 1 177 ? -5.506 76.163 17.185 1.00 32.60 177 GLU A CA 1
ATOM 1375 C C . GLU A 1 177 ? -4.893 74.777 17.000 1.00 32.75 177 GLU A C 1
ATOM 1376 O O . GLU A 1 177 ? -3.958 74.410 17.720 1.00 32.75 177 GLU A O 1
ATOM 1382 N N . ASP A 1 178 ? -5.426 74.016 16.045 1.00 33.11 178 ASP A N 1
ATOM 1383 C CA . ASP A 1 178 ? -4.930 72.670 15.772 1.00 34.16 178 ASP A CA 1
ATOM 1384 C C . ASP A 1 178 ? -3.553 72.707 15.120 1.00 34.89 178 ASP A C 1
ATOM 1385 O O . ASP A 1 178 ? -2.632 71.997 15.553 1.00 34.82 178 ASP A O 1
ATOM 1390 N N . ILE A 1 179 ? -3.419 73.556 14.099 1.00 35.57 179 ILE A N 1
ATOM 1391 C CA . ILE A 1 179 ? -2.122 73.849 13.484 1.00 36.08 179 ILE A CA 1
ATOM 1392 C C . ILE A 1 179 ? -1.092 74.204 14.558 1.00 36.59 179 ILE A C 1
ATOM 1393 O O . ILE A 1 179 ? -0.032 73.589 14.632 1.00 36.60 179 ILE A O 1
ATOM 1398 N N . ILE A 1 180 ? -1.426 75.178 15.400 1.00 37.60 180 ILE A N 1
ATOM 1399 C CA . ILE A 1 180 ? -0.560 75.600 16.506 1.00 38.90 180 ILE A CA 1
ATOM 1400 C C . ILE A 1 180 ? -0.224 74.479 17.498 1.00 39.88 180 ILE A C 1
ATOM 1401 O O . ILE A 1 180 ? 0.920 74.391 17.969 1.00 40.52 180 ILE A O 1
ATOM 1406 N N . LYS A 1 181 ? -1.205 73.620 17.794 1.00 40.62 181 LYS A N 1
ATOM 1407 C CA . LYS A 1 181 ? -1.058 72.559 18.817 1.00 41.54 181 LYS A CA 1
ATOM 1408 C C . LYS A 1 181 ? 0.223 71.713 18.749 1.00 41.76 181 LYS A C 1
ATOM 1409 O O . LYS A 1 181 ? 0.846 71.459 19.788 1.00 42.19 181 LYS A O 1
ATOM 1415 N N . LYS A 1 182 ? 0.618 71.282 17.551 0.50 41.84 182 LYS A N 1
ATOM 1416 C CA . LYS A 1 182 ? 1.840 70.486 17.409 0.50 41.81 182 LYS A CA 1
ATOM 1417 C C . LYS A 1 182 ? 3.097 71.358 17.457 0.50 41.86 182 LYS A C 1
ATOM 1418 O O . LYS A 1 182 ? 3.044 72.562 17.201 0.50 41.90 182 LYS A O 1
ATOM 1424 N N . GLU B 1 15 ? 0.946 91.137 -26.259 1.00 24.51 15 GLU B N 1
ATOM 1425 C CA . GLU B 1 15 ? 2.199 91.945 -26.285 1.00 24.04 15 GLU B CA 1
ATOM 1426 C C . GLU B 1 15 ? 1.995 93.399 -25.809 1.00 22.54 15 GLU B C 1
ATOM 1427 O O . GLU B 1 15 ? 2.914 94.221 -25.901 1.00 22.47 15 GLU B O 1
ATOM 1433 N N . SER B 1 16 ? 0.791 93.697 -25.321 1.00 20.28 16 SER B N 1
ATOM 1434 C CA . SER B 1 16 ? 0.484 95.017 -24.765 1.00 18.45 16 SER B CA 1
ATOM 1435 C C . SER B 1 16 ? 0.071 94.927 -23.296 1.00 16.22 16 SER B C 1
ATOM 1436 O O . SER B 1 16 ? -0.299 93.855 -22.797 1.00 15.40 16 SER B O 1
ATOM 1439 N N . PHE B 1 17 ? 0.135 96.068 -22.606 1.00 13.52 17 PHE B N 1
ATOM 1440 C CA . PHE B 1 17 ? -0.483 96.175 -21.292 1.00 11.92 17 PHE B CA 1
ATOM 1441 C C . PHE B 1 17 ? -1.181 97.510 -21.142 1.00 10.21 17 PHE B C 1
ATOM 1442 O O . PHE B 1 17 ? -0.928 98.438 -21.923 1.00 11.10 17 PHE B O 1
ATOM 1450 N N . LEU B 1 18 ? -2.042 97.605 -20.134 1.00 9.41 18 LEU B N 1
ATOM 1451 C CA . LEU B 1 18 ? -2.748 98.863 -19.851 1.00 7.74 18 LEU B CA 1
ATOM 1452 C C . LEU B 1 18 ? -2.197 99.512 -18.589 1.00 7.68 18 LEU B C 1
ATOM 1453 O O . LEU B 1 18 ? -1.948 98.820 -17.587 1.00 8.61 18 LEU B O 1
ATOM 1458 N N . TYR B 1 19 ? -2.019 100.831 -18.665 1.00 5.67 19 TYR B N 1
ATOM 1459 C CA . TYR B 1 19 ? -1.425 101.669 -17.603 1.00 5.35 19 TYR B CA 1
ATOM 1460 C C . TYR B 1 19 ? -2.439 102.730 -17.178 1.00 5.42 19 TYR B C 1
ATOM 1461 O O . TYR B 1 19 ? -2.898 103.524 -18.018 1.00 5.79 19 TYR B O 1
ATOM 1470 N N . PHE B 1 20 ? -2.750 102.781 -15.882 1.00 5.07 20 PHE B N 1
ATOM 1471 C CA . PHE B 1 20 ? -3.689 103.786 -15.357 1.00 4.57 20 PHE B CA 1
ATOM 1472 C C . PHE B 1 20 ? -2.901 104.918 -14.726 1.00 5.16 20 PHE B C 1
ATOM 1473 O O . PHE B 1 20 ? -2.194 104.716 -13.712 1.00 4.78 20 PHE B O 1
ATOM 1481 N N . ALA B 1 21 ? -2.961 106.079 -15.382 1.00 4.73 21 ALA B N 1
ATOM 1482 C CA . ALA B 1 21 ? -2.258 107.291 -14.946 1.00 4.96 21 ALA B CA 1
ATOM 1483 C C . ALA B 1 21 ? -3.212 108.212 -14.241 1.00 5.78 21 ALA B C 1
ATOM 1484 O O . ALA B 1 21 ? -4.314 108.455 -14.744 1.00 6.09 21 ALA B O 1
ATOM 1486 N N . TYR B 1 22 ? -2.780 108.754 -13.100 1.00 5.26 22 TYR B N 1
ATOM 1487 C CA . TYR B 1 22 ? -3.623 109.735 -12.376 1.00 4.61 22 TYR B CA 1
ATOM 1488 C C . TYR B 1 22 ? -2.866 111.032 -12.001 1.00 4.78 22 TYR B C 1
ATOM 1489 O O . TYR B 1 22 ? -3.443 111.920 -11.393 1.00 6.21 22 TYR B O 1
ATOM 1498 N N . GLY B 1 23 ? -1.575 111.104 -12.337 1.00 5.66 23 GLY B N 1
ATOM 1499 C CA . GLY B 1 23 ? -0.740 112.290 -12.057 1.00 6.59 23 GLY B CA 1
ATOM 1500 C C . GLY B 1 23 ? -0.374 113.006 -13.344 1.00 6.44 23 GLY B C 1
ATOM 1501 O O . GLY B 1 23 ? -1.229 113.218 -14.190 1.00 5.99 23 GLY B O 1
ATOM 1502 N N . SER B 1 24 ? 0.902 113.328 -13.522 1.00 6.73 24 SER B N 1
ATOM 1503 C CA . SER B 1 24 ? 1.265 114.169 -14.667 1.00 6.40 24 SER B CA 1
ATOM 1504 C C . SER B 1 24 ? 1.137 113.463 -16.011 1.00 6.12 24 SER B C 1
ATOM 1505 O O . SER B 1 24 ? 1.067 114.130 -17.058 1.00 6.27 24 SER B O 1
ATOM 1508 N N . ASN B 1 25 ? 1.070 112.125 -15.994 1.00 5.50 25 ASN B N 1
ATOM 1509 C CA . ASN B 1 25 ? 0.852 111.391 -17.254 1.00 6.34 25 ASN B CA 1
ATOM 1510 C C . ASN B 1 25 ? -0.617 111.424 -17.708 1.00 5.59 25 ASN B C 1
ATOM 1511 O O . ASN B 1 25 ? -0.977 110.772 -18.692 1.00 5.99 25 ASN B O 1
ATOM 1516 N N . LEU B 1 26 ? -1.469 112.173 -17.006 1.00 5.26 26 LEU B N 1
ATOM 1517 C CA . LEU B 1 26 ? -2.780 112.509 -17.591 1.00 5.75 26 LEU B CA 1
ATOM 1518 C C . LEU B 1 26 ? -2.604 113.275 -18.932 1.00 6.23 26 LEU B C 1
ATOM 1519 O O . LEU B 1 26 ? -3.484 113.216 -19.812 1.00 7.29 26 LEU B O 1
ATOM 1524 N N . LEU B 1 27 ? -1.512 114.034 -19.064 1.00 6.72 27 LEU B N 1
ATOM 1525 C CA . LEU B 1 27 ? -1.294 114.881 -20.276 1.00 7.47 27 LEU B CA 1
ATOM 1526 C C . LEU B 1 27 ? -0.522 114.129 -21.353 1.00 7.65 27 LEU B C 1
ATOM 1527 O O . LEU B 1 27 ? 0.608 113.721 -21.135 1.00 7.70 27 LEU B O 1
ATOM 1532 N N . THR B 1 28 ? -1.119 114.036 -22.542 1.00 7.95 28 THR B N 1
ATOM 1533 C CA . THR B 1 28 ? -0.552 113.292 -23.679 1.00 7.84 28 THR B CA 1
ATOM 1534 C C . THR B 1 28 ? 0.879 113.739 -24.003 1.00 8.43 28 THR B C 1
ATOM 1535 O O . THR B 1 28 ? 1.782 112.895 -24.147 1.00 8.31 28 THR B O 1
ATOM 1539 N N . GLU B 1 29 ? 1.102 115.050 -24.114 1.00 8.49 29 GLU B N 1
ATOM 1540 C CA . GLU B 1 29 ? 2.453 115.534 -24.419 1.00 10.88 29 GLU B CA 1
ATOM 1541 C C . GLU B 1 29 ? 3.480 115.138 -23.335 1.00 9.68 29 GLU B C 1
ATOM 1542 O O . GLU B 1 29 ? 4.649 114.881 -23.658 1.00 9.92 29 GLU B O 1
ATOM 1548 N N . ARG B 1 30 ? 3.038 115.095 -22.069 1.00 8.87 30 ARG B N 1
ATOM 1549 C CA A ARG B 1 30 ? 3.934 114.741 -20.963 0.60 8.82 30 ARG B CA 1
ATOM 1550 C CA B ARG B 1 30 ? 3.904 114.744 -20.948 0.40 8.70 30 ARG B CA 1
ATOM 1551 C C . ARG B 1 30 ? 4.300 113.258 -21.001 1.00 8.58 30 ARG B C 1
ATOM 1552 O O . ARG B 1 30 ? 5.492 112.910 -20.932 1.00 8.33 30 ARG B O 1
ATOM 1567 N N . ILE B 1 31 ? 3.308 112.374 -21.138 1.00 7.95 31 ILE B N 1
ATOM 1568 C CA . ILE B 1 31 ? 3.604 110.934 -21.157 1.00 8.06 31 ILE B CA 1
ATOM 1569 C C . ILE B 1 31 ? 4.468 110.587 -22.377 1.00 7.77 31 ILE B C 1
ATOM 1570 O O . ILE B 1 31 ? 5.288 109.686 -22.312 1.00 8.31 31 ILE B O 1
ATOM 1575 N N . HIS B 1 32 ? 4.274 111.326 -23.469 1.00 8.18 32 HIS B N 1
ATOM 1576 C CA . HIS B 1 32 ? 4.998 111.044 -24.720 1.00 8.50 32 HIS B CA 1
ATOM 1577 C C . HIS B 1 32 ? 6.470 111.464 -24.690 1.00 9.23 32 HIS B C 1
ATOM 1578 O O . HIS B 1 32 ? 7.243 111.056 -25.563 1.00 9.61 32 HIS B O 1
ATOM 1585 N N . LEU B 1 33 ? 6.879 112.244 -23.680 1.00 9.88 33 LEU B N 1
ATOM 1586 C CA . LEU B 1 33 ? 8.289 112.659 -23.591 1.00 10.53 33 LEU B CA 1
ATOM 1587 C C . LEU B 1 33 ? 9.202 111.437 -23.495 1.00 10.54 33 LEU B C 1
ATOM 1588 O O . LEU B 1 33 ? 10.174 111.331 -24.258 1.00 11.09 33 LEU B O 1
ATOM 1593 N N . ARG B 1 34 ? 8.863 110.496 -22.602 1.00 11.11 34 ARG B N 1
ATOM 1594 C CA . ARG B 1 34 ? 9.654 109.269 -22.394 1.00 11.85 34 ARG B CA 1
ATOM 1595 C C . ARG B 1 34 ? 8.960 107.980 -22.863 1.00 10.84 34 ARG B C 1
ATOM 1596 O O . ARG B 1 34 ? 9.586 106.914 -22.944 1.00 10.87 34 ARG B O 1
ATOM 1604 N N . ASN B 1 35 ? 7.659 108.078 -23.156 1.00 10.09 35 ASN B N 1
ATOM 1605 C CA . ASN B 1 35 ? 6.871 106.960 -23.676 1.00 9.13 35 ASN B CA 1
ATOM 1606 C C . ASN B 1 35 ? 6.137 107.357 -24.958 1.00 8.84 35 ASN B C 1
ATOM 1607 O O . ASN B 1 35 ? 4.905 107.379 -24.997 1.00 8.47 35 ASN B O 1
ATOM 1612 N N . PRO B 1 36 ? 6.892 107.671 -26.031 1.00 8.68 36 PRO B N 1
ATOM 1613 C CA . PRO B 1 36 ? 6.248 108.148 -27.271 1.00 8.59 36 PRO B CA 1
ATOM 1614 C C . PRO B 1 36 ? 5.187 107.236 -27.929 1.00 9.09 36 PRO B C 1
ATOM 1615 O O . PRO B 1 36 ? 4.290 107.733 -28.642 1.00 8.53 36 PRO B O 1
ATOM 1619 N N . SER B 1 37 ? 5.268 105.922 -27.709 1.00 8.63 37 SER B N 1
ATOM 1620 C CA . SER B 1 37 ? 4.319 104.992 -28.336 1.00 9.85 37 SER B CA 1
ATOM 1621 C C . SER B 1 37 ? 3.038 104.754 -27.516 1.00 9.32 37 SER B C 1
ATOM 1622 O O . SER B 1 37 ? 2.122 104.067 -27.983 1.00 9.29 37 SER B O 1
ATOM 1625 N N . ALA B 1 38 ? 2.963 105.323 -26.314 1.00 9.52 38 ALA B N 1
ATOM 1626 C CA . ALA B 1 38 ? 1.741 105.196 -25.486 1.00 8.63 38 ALA B CA 1
ATOM 1627 C C . ALA B 1 38 ? 0.532 105.658 -26.280 1.00 9.10 38 ALA B C 1
ATOM 1628 O O . ALA B 1 38 ? 0.579 106.726 -26.926 1.00 9.01 38 ALA B O 1
ATOM 1630 N N . ALA B 1 39 ? -0.557 104.889 -26.232 1.00 8.29 39 ALA B N 1
ATOM 1631 C CA . ALA B 1 39 ? -1.765 105.260 -26.969 1.00 8.72 39 ALA 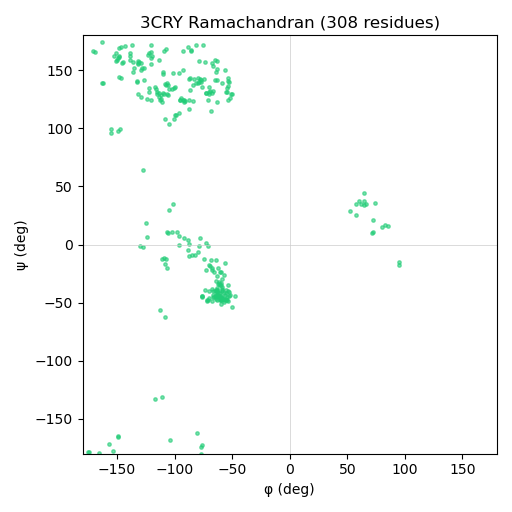B CA 1
ATOM 1632 C C . ALA B 1 39 ? -2.960 105.395 -26.032 1.00 8.17 39 ALA B C 1
ATOM 1633 O O . ALA B 1 39 ? -3.225 104.483 -25.215 1.00 8.03 39 ALA B O 1
ATOM 1635 N N . PHE B 1 40 ? -3.700 106.502 -26.158 1.00 7.85 40 PHE B N 1
ATOM 1636 C CA . PHE B 1 40 ? -4.931 106.669 -25.360 1.00 8.19 40 PHE B CA 1
ATOM 1637 C C . PHE B 1 40 ? -5.861 105.457 -25.480 1.00 8.27 40 PHE B C 1
ATOM 1638 O O . PHE B 1 40 ? -6.164 105.012 -26.603 1.00 9.11 40 PHE B O 1
ATOM 1646 N N . PHE B 1 41 ? -6.311 104.920 -24.335 1.00 7.90 41 PHE B N 1
ATOM 1647 C CA . PHE B 1 41 ? -7.227 103.784 -24.336 1.00 8.10 41 PHE B CA 1
ATOM 1648 C C . PHE B 1 41 ? -8.625 104.244 -23.907 1.00 8.68 41 PHE B C 1
ATOM 1649 O O . PHE B 1 41 ? -9.566 104.182 -24.710 1.00 8.75 41 PHE B O 1
ATOM 1657 N N . CYS B 1 42 ? -8.752 104.749 -22.676 1.00 7.87 42 CYS B N 1
ATOM 1658 C CA . CYS B 1 42 ? -10.028 105.300 -22.177 1.00 8.15 42 CYS B CA 1
ATOM 1659 C C . CYS B 1 42 ? -9.819 106.042 -20.846 1.00 8.09 42 CYS B C 1
ATOM 1660 O O . CYS B 1 42 ? -8.763 105.922 -20.245 1.00 7.54 42 CYS B O 1
ATOM 1663 N N . VAL B 1 43 ? -10.815 106.828 -20.448 1.00 7.95 43 VAL B N 1
ATOM 1664 C CA . VAL B 1 43 ? -10.872 107.428 -19.107 1.00 7.62 43 VAL B CA 1
ATOM 1665 C C . VAL B 1 43 ? -11.542 106.390 -18.210 1.00 7.25 43 VAL B C 1
ATOM 1666 O O . VAL B 1 43 ? -12.474 105.674 -18.632 1.00 7.64 43 VAL B O 1
ATOM 1670 N N . ALA B 1 44 ? -11.088 106.309 -16.968 1.00 6.92 44 ALA B N 1
ATOM 1671 C CA . ALA B 1 44 ? -11.684 105.350 -16.057 1.00 6.85 44 ALA B CA 1
ATOM 1672 C C . ALA B 1 44 ? -11.644 105.830 -14.621 1.00 7.25 44 ALA B C 1
ATOM 1673 O O . ALA B 1 44 ? -10.887 106.736 -14.279 1.00 6.55 44 ALA B O 1
ATOM 1675 N N . ARG B 1 45 ? -12.504 105.227 -13.806 1.00 7.59 45 ARG B N 1
ATOM 1676 C CA . ARG B 1 45 ? -12.612 105.574 -12.396 1.00 7.89 45 ARG B CA 1
ATOM 1677 C C . ARG B 1 45 ? -12.065 104.445 -11.509 1.00 7.76 45 ARG B C 1
ATOM 1678 O O . ARG B 1 45 ? -12.441 103.280 -11.657 1.00 7.59 45 ARG B O 1
ATOM 1686 N N . LEU B 1 46 ? -11.202 104.819 -10.570 1.00 6.90 46 LEU B N 1
ATOM 1687 C CA . LEU B 1 46 ? -10.699 103.905 -9.555 1.00 6.98 46 LEU B CA 1
ATOM 1688 C C . LEU B 1 46 ? -11.463 104.132 -8.258 1.00 7.78 46 LEU B C 1
ATOM 1689 O O . LEU B 1 46 ? -11.289 105.139 -7.582 1.00 8.12 46 LEU B O 1
ATOM 1694 N N . GLN B 1 47 ? -12.319 103.176 -7.935 1.00 8.51 47 GLN B N 1
ATOM 1695 C CA . GLN B 1 47 ? -13.231 103.293 -6.806 1.00 9.41 47 GLN B CA 1
ATOM 1696 C C . GLN B 1 47 ? -12.535 102.988 -5.482 1.00 8.59 47 GLN B C 1
ATOM 1697 O O . GLN B 1 47 ? -11.712 102.082 -5.411 1.00 9.37 47 GLN B O 1
ATOM 1703 N N . ASP B 1 48 ? -12.915 103.727 -4.438 1.00 8.64 48 ASP B N 1
ATOM 1704 C CA . ASP B 1 48 ? -12.433 103.477 -3.073 1.00 8.27 48 ASP B CA 1
ATOM 1705 C C . ASP B 1 48 ? -10.927 103.692 -2.918 1.00 7.51 48 ASP B C 1
ATOM 1706 O O . ASP B 1 48 ? -10.255 102.996 -2.141 1.00 7.45 48 ASP B O 1
ATOM 1711 N N . PHE B 1 49 ? -10.419 104.667 -3.666 1.00 6.91 49 PHE B N 1
ATOM 1712 C CA . PHE B 1 49 ? -9.090 105.266 -3.424 1.00 6.76 49 PHE B CA 1
ATOM 1713 C C . PHE B 1 49 ? -9.220 106.789 -3.312 1.00 6.81 49 PHE B C 1
ATOM 1714 O O . PHE B 1 49 ? -10.134 107.374 -3.917 1.00 6.42 49 PHE B O 1
ATOM 1722 N N . LYS B 1 50 ? -8.306 107.411 -2.555 1.00 7.15 50 LYS B N 1
ATOM 1723 C CA . LYS B 1 50 ? -8.230 108.881 -2.381 1.00 8.16 50 LYS B CA 1
ATOM 1724 C C . LYS B 1 50 ? -6.901 109.390 -2.948 1.00 7.17 50 LYS B C 1
ATOM 1725 O O . LYS B 1 50 ? -5.862 108.777 -2.729 1.00 6.81 50 LYS B O 1
ATOM 1731 N N . LEU B 1 51 ? -6.961 110.489 -3.700 1.00 6.83 51 LEU B N 1
ATOM 1732 C CA . LEU B 1 51 ? -5.779 111.160 -4.223 1.00 7.13 51 LEU B CA 1
ATOM 1733 C C . LEU B 1 51 ? -5.078 111.976 -3.107 1.00 7.08 51 LEU B C 1
ATOM 1734 O O . LEU B 1 51 ? -5.733 112.722 -2.353 1.00 7.93 51 LEU B O 1
ATOM 1739 N N . ASP B 1 52 ? -3.748 111.865 -3.041 1.00 6.73 52 ASP B N 1
ATOM 1740 C CA . ASP B 1 52 ? -2.941 112.678 -2.129 1.00 6.67 52 ASP B CA 1
ATOM 1741 C C . ASP B 1 52 ? -1.700 113.172 -2.878 1.00 6.71 52 ASP B C 1
ATOM 1742 O O . ASP B 1 52 ? -1.433 112.741 -4.005 1.00 6.51 52 ASP B O 1
ATOM 1747 N N . PHE B 1 53 ? -0.945 114.062 -2.242 1.00 6.64 53 PHE B N 1
ATOM 1748 C CA . PHE B 1 53 ? 0.329 114.524 -2.773 1.00 6.93 53 PHE B CA 1
ATOM 1749 C C . PHE B 1 53 ? 1.350 114.475 -1.660 1.00 7.71 53 PHE B C 1
ATOM 1750 O O . PHE B 1 53 ? 1.028 114.816 -0.510 1.00 8.43 53 PHE B O 1
ATOM 1758 N N . GLY B 1 54 ? 2.559 114.051 -1.997 1.00 8.07 54 GLY B N 1
ATOM 1759 C CA . GLY B 1 54 ? 3.562 113.833 -0.959 1.00 8.31 54 GLY B CA 1
ATOM 1760 C C . GLY B 1 54 ? 5.003 113.744 -1.399 1.00 8.14 54 GLY B C 1
ATOM 1761 O O . GLY B 1 54 ? 5.344 113.785 -2.604 1.00 7.35 54 GLY B O 1
ATOM 1762 N N . ASN B 1 55 ? 5.848 113.663 -0.381 1.00 8.28 55 ASN B N 1
ATOM 1763 C CA . ASN B 1 55 ? 7.300 113.548 -0.553 1.00 9.27 55 ASN B CA 1
ATOM 1764 C C . ASN B 1 55 ? 7.744 112.145 -0.188 1.00 10.20 55 ASN B C 1
ATOM 1765 O O . ASN B 1 55 ? 7.740 111.765 0.991 1.00 9.88 55 ASN B O 1
ATOM 1770 N N . SER B 1 56 ? 8.105 111.364 -1.208 1.00 11.49 56 SER B N 1
ATOM 1771 C CA A SER B 1 56 ? 8.487 109.993 -0.945 0.60 12.67 56 SER B CA 1
ATOM 1772 C CA B SER B 1 56 ? 8.590 109.985 -1.048 0.40 13.18 56 SER B CA 1
ATOM 1773 C C . SER B 1 56 ? 9.774 109.970 -0.115 1.00 13.89 56 SER B C 1
ATOM 1774 O O . SER B 1 56 ? 10.714 110.758 -0.322 1.00 13.75 56 SER B O 1
ATOM 1779 N N . GLN B 1 57 ? 9.758 109.084 0.882 1.00 14.73 57 GLN B N 1
ATOM 1780 C CA . GLN B 1 57 ? 10.845 108.929 1.852 1.00 16.66 57 GLN B CA 1
ATOM 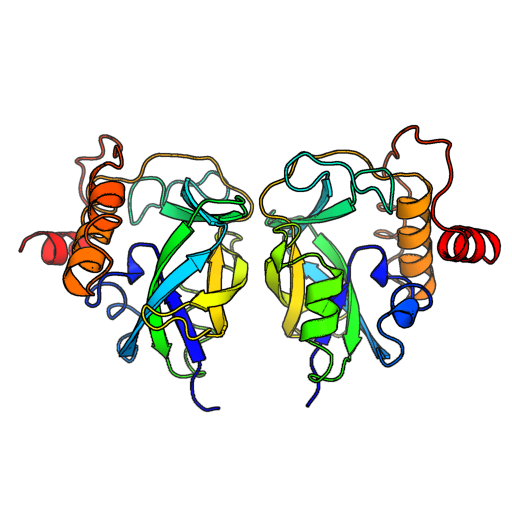1781 C C . GLN B 1 57 ? 11.216 110.269 2.501 1.00 17.09 57 GLN B C 1
ATOM 1782 O O . GLN B 1 57 ? 12.356 110.482 2.934 1.00 19.11 57 GLN B O 1
ATOM 1788 N N . GLY B 1 58 ? 10.229 111.158 2.583 1.00 17.09 58 GLY B N 1
ATOM 1789 C CA . GLY B 1 58 ? 10.380 112.480 3.183 1.00 17.55 58 GLY B CA 1
ATOM 1790 C C . GLY B 1 58 ? 11.208 113.464 2.369 1.00 18.17 58 GLY B C 1
ATOM 1791 O O . GLY B 1 58 ? 11.543 114.535 2.863 1.00 19.49 58 GLY B O 1
ATOM 1792 N N . LYS B 1 59 ? 11.535 113.110 1.128 1.00 18.30 59 LYS B N 1
ATOM 1793 C CA . LYS B 1 59 ? 12.348 113.964 0.258 1.00 18.60 59 LYS B CA 1
ATOM 1794 C C . LYS B 1 59 ? 11.527 114.616 -0.853 1.00 17.51 59 LYS B C 1
ATOM 1795 O O . LYS B 1 59 ? 10.800 113.937 -1.564 1.00 16.04 59 LYS B O 1
ATOM 1801 N N . THR B 1 60 ? 11.658 115.935 -0.995 1.00 16.95 60 THR B N 1
ATOM 1802 C CA . THR B 1 60 ? 10.965 116.691 -2.053 1.00 16.27 60 THR B CA 1
ATOM 1803 C C . THR B 1 60 ? 11.527 116.378 -3.446 1.00 15.88 60 THR B C 1
ATOM 1804 O O . THR B 1 60 ? 12.750 116.401 -3.667 1.00 14.96 60 THR B O 1
ATOM 1808 N N . SER B 1 61 ? 10.620 116.096 -4.382 1.00 15.41 61 SER B N 1
ATOM 1809 C CA . SER B 1 61 ? 10.971 115.921 -5.792 1.00 15.68 61 SER B CA 1
ATOM 1810 C C . SER B 1 61 ? 11.753 117.114 -6.329 1.00 16.19 61 SER B C 1
ATOM 1811 O O . SER B 1 61 ? 11.284 118.240 -6.242 1.00 15.32 61 SER B O 1
ATOM 1814 N N . GLN B 1 62 ? 12.938 116.876 -6.889 1.00 17.54 62 GLN B N 1
ATOM 1815 C CA . GLN B 1 62 ? 13.681 117.978 -7.508 1.00 18.70 62 GLN B CA 1
ATOM 1816 C C . GLN B 1 62 ? 13.291 118.268 -8.963 1.00 18.93 62 GLN B C 1
ATOM 1817 O O . GLN B 1 62 ? 13.731 119.277 -9.544 1.00 19.59 62 GLN B O 1
ATOM 1823 N N . THR B 1 63 ? 12.471 117.393 -9.552 1.00 17.82 63 THR B N 1
ATOM 1824 C CA . THR B 1 63 ? 11.850 117.655 -10.851 1.00 17.80 63 THR B CA 1
ATOM 1825 C C . THR B 1 63 ? 10.695 118.635 -10.681 1.00 16.35 63 THR B C 1
ATOM 1826 O O . THR B 1 63 ? 10.538 119.592 -11.460 1.00 16.17 63 THR B O 1
ATOM 1830 N N . TRP B 1 64 ? 9.883 118.403 -9.649 1.00 14.13 64 TRP B N 1
ATOM 1831 C CA . TRP B 1 64 ? 8.620 119.099 -9.535 1.00 13.52 64 TRP B CA 1
ATOM 1832 C C . TRP B 1 64 ? 8.596 120.149 -8.427 1.00 13.15 64 TRP B C 1
ATOM 1833 O O . TRP B 1 64 ? 7.695 120.988 -8.402 1.00 13.79 64 TRP B O 1
ATOM 1844 N N . HIS B 1 65 ? 9.554 120.081 -7.498 1.00 11.95 65 HIS B N 1
ATOM 1845 C CA . HIS B 1 65 ? 9.658 121.065 -6.416 1.00 12.01 65 HIS B CA 1
ATOM 1846 C C . HIS B 1 65 ? 8.398 121.184 -5.545 1.00 11.39 65 HIS B C 1
ATOM 1847 O O . HIS B 1 65 ? 8.057 122.269 -5.036 1.00 11.24 65 HIS B O 1
ATOM 1854 N N . GLY B 1 66 ? 7.735 120.044 -5.342 1.00 10.13 66 GLY B N 1
ATOM 1855 C CA . GLY B 1 66 ? 6.554 119.984 -4.468 1.00 9.81 66 GLY B CA 1
ATOM 1856 C C . GLY B 1 66 ? 6.108 118.541 -4.347 1.00 8.96 66 GLY B C 1
ATOM 1857 O O . GLY B 1 66 ? 6.743 117.653 -4.914 1.00 8.41 66 GLY B O 1
ATOM 1858 N N . GLY B 1 67 ? 5.021 118.302 -3.603 1.00 8.53 67 GLY B N 1
ATOM 1859 C CA . GLY B 1 67 ? 4.545 116.927 -3.409 1.00 7.95 67 GLY B CA 1
ATOM 1860 C C . GLY B 1 67 ? 4.095 116.360 -4.755 1.00 8.38 67 GLY B C 1
ATOM 1861 O O . GLY B 1 67 ? 3.498 117.072 -5.568 1.00 7.76 67 GLY B O 1
ATOM 1862 N N . ILE B 1 68 ? 4.377 115.085 -4.993 1.00 7.79 68 ILE B N 1
ATOM 1863 C CA . ILE B 1 68 ? 3.934 114.449 -6.236 1.00 8.03 68 ILE B CA 1
ATOM 1864 C C . ILE B 1 68 ? 2.782 113.463 -5.933 1.00 7.75 68 ILE B C 1
ATOM 1865 O O . ILE B 1 68 ? 2.516 113.159 -4.764 1.00 7.14 68 ILE B O 1
ATOM 1870 N N . ALA B 1 69 ? 2.106 112.981 -6.979 1.00 6.80 69 ALA B N 1
ATOM 1871 C CA . ALA B 1 69 ? 0.804 112.311 -6.783 1.00 6.85 69 ALA B CA 1
ATOM 1872 C C . ALA B 1 69 ? 0.905 110.895 -6.248 1.00 5.88 69 ALA B C 1
ATOM 1873 O O . ALA B 1 69 ? 1.785 110.110 -6.645 1.00 6.50 69 ALA B O 1
ATOM 1875 N N . THR B 1 70 ? -0.026 110.558 -5.358 1.00 5.55 70 THR B N 1
ATOM 1876 C CA . THR B 1 70 ? -0.137 109.178 -4.866 1.00 5.70 70 THR B CA 1
ATOM 1877 C C . THR B 1 70 ? -1.599 108.867 -4.551 1.00 6.13 70 THR B C 1
ATOM 1878 O O . THR B 1 70 ? -2.437 109.774 -4.523 1.00 7.10 70 THR B O 1
ATOM 1882 N N . ILE B 1 71 ? -1.900 107.590 -4.314 1.00 6.20 71 ILE B N 1
ATOM 1883 C CA . ILE B 1 71 ? -3.264 107.175 -3.969 1.00 6.54 71 ILE B CA 1
ATOM 1884 C C . ILE B 1 71 ? -3.202 106.183 -2.814 1.00 7.02 71 ILE B C 1
ATOM 1885 O O . ILE B 1 71 ? -2.215 105.429 -2.668 1.00 7.65 71 ILE B O 1
ATOM 1890 N N . PHE B 1 72 ? -4.232 106.195 -1.975 1.00 6.27 72 PHE B N 1
ATOM 1891 C CA . PHE B 1 72 ? -4.359 105.144 -0.948 1.00 6.52 72 PHE B CA 1
ATOM 1892 C C . PHE B 1 72 ? -5.808 104.697 -0.848 1.00 7.38 72 PHE B C 1
ATOM 1893 O O . PHE B 1 72 ? -6.730 105.436 -1.228 1.00 6.36 72 PHE B O 1
ATOM 1901 N N . GLN B 1 73 ? -6.008 103.498 -0.314 1.00 5.94 73 GLN B N 1
ATOM 1902 C CA . GLN B 1 73 ? -7.366 102.949 -0.233 1.00 6.00 73 GLN B CA 1
ATOM 1903 C C . GLN B 1 73 ? -8.184 103.657 0.828 1.00 6.80 73 GLN B C 1
ATOM 1904 O O . GLN B 1 73 ? -7.728 103.833 1.964 1.00 7.94 73 GLN B O 1
ATOM 1910 N N . SER B 1 74 ? -9.387 104.072 0.431 1.00 7.58 74 SER B N 1
ATOM 1911 C CA . SER B 1 74 ? -10.265 104.856 1.264 1.00 8.69 74 SER B CA 1
ATOM 1912 C C . SER B 1 74 ? -11.711 104.615 0.791 1.00 9.54 74 SER B C 1
ATOM 1913 O O . SER B 1 74 ? -12.137 105.194 -0.205 1.00 8.96 74 SER B O 1
ATOM 1916 N N . PRO B 1 75 ? -12.438 103.689 1.449 1.00 10.69 75 PRO B N 1
ATOM 1917 C CA . PRO B 1 75 ? -13.835 103.436 1.054 1.00 11.23 75 PRO B CA 1
ATOM 1918 C C . PRO B 1 75 ? -14.703 104.699 0.927 1.00 11.55 75 PRO B C 1
ATOM 1919 O O . PRO B 1 75 ? -14.730 105.547 1.823 1.00 12.11 75 PRO B O 1
ATOM 1923 N N . GLY B 1 76 ? -15.384 104.821 -0.209 1.00 12.11 76 GLY B N 1
ATOM 1924 C CA . GLY B 1 76 ? -16.228 105.991 -0.491 1.00 12.13 76 GLY B CA 1
ATOM 1925 C C . GLY B 1 76 ? -15.554 107.097 -1.295 1.00 12.16 76 GLY B C 1
ATOM 1926 O O . GLY B 1 76 ? -16.233 107.997 -1.808 1.00 13.14 76 GLY B O 1
ATOM 1927 N N . ASP B 1 77 ? -14.219 107.063 -1.400 1.00 10.98 77 ASP B N 1
ATOM 1928 C CA . ASP B 1 77 ? -13.514 108.069 -2.203 1.00 10.12 77 ASP B CA 1
ATOM 1929 C C . ASP B 1 77 ? -13.319 107.539 -3.621 1.00 9.85 77 ASP B C 1
ATOM 1930 O O . ASP B 1 77 ? -13.563 106.362 -3.877 1.00 9.19 77 ASP B O 1
ATOM 1935 N N . GLU B 1 78 ? -12.952 108.418 -4.557 1.00 8.46 78 GLU B N 1
ATOM 1936 C CA . GLU B 1 78 ? -12.643 107.944 -5.906 1.00 9.08 78 GLU B CA 1
ATOM 1937 C C . GLU B 1 78 ? -11.525 108.753 -6.542 1.00 7.26 78 GLU B C 1
ATOM 1938 O O . GLU B 1 78 ? -11.313 109.925 -6.192 1.00 7.35 78 GLU B O 1
ATOM 1944 N N . VAL B 1 79 ? -10.869 108.127 -7.525 1.00 7.29 79 VAL B N 1
ATOM 1945 C CA . VAL B 1 79 ? -9.799 108.767 -8.307 1.00 6.88 79 VAL B CA 1
ATOM 1946 C C . VAL B 1 79 ? -10.091 108.512 -9.775 1.00 7.46 79 VAL B C 1
ATOM 1947 O O . VAL B 1 79 ? -10.357 107.361 -10.162 1.00 8.66 79 VAL B O 1
ATOM 1951 N N . TRP B 1 80 ? -10.077 109.576 -10.582 1.00 7.40 80 TRP B N 1
ATOM 1952 C CA . TRP B 1 80 ? -10.252 109.412 -12.049 1.00 7.49 80 TRP B CA 1
ATOM 1953 C C . TRP B 1 80 ? -8.908 109.503 -12.754 1.00 6.78 80 TRP B C 1
ATOM 1954 O O . TRP B 1 80 ? -8.013 110.217 -12.299 1.00 5.90 80 TRP B O 1
ATOM 1965 N N . GLY B 1 81 ? -8.761 108.758 -13.856 1.00 6.15 81 GLY B N 1
ATOM 1966 C CA . GLY B 1 81 ? -7.485 108.779 -14.574 1.00 6.33 81 GLY B CA 1
ATOM 1967 C C . GLY B 1 81 ? -7.644 108.443 -16.039 1.00 6.81 81 GLY B C 1
ATOM 1968 O O . GLY B 1 81 ? -8.754 108.190 -16.508 1.00 6.57 81 GLY B O 1
ATOM 1969 N N . VAL B 1 82 ? -6.516 108.405 -16.740 1.00 5.18 82 VAL B N 1
ATOM 1970 C CA . VAL B 1 82 ? -6.467 107.961 -18.149 1.00 5.86 82 VAL B CA 1
ATOM 1971 C C . VAL B 1 82 ? -5.774 106.605 -18.234 1.00 5.88 82 VAL B C 1
ATOM 1972 O O . V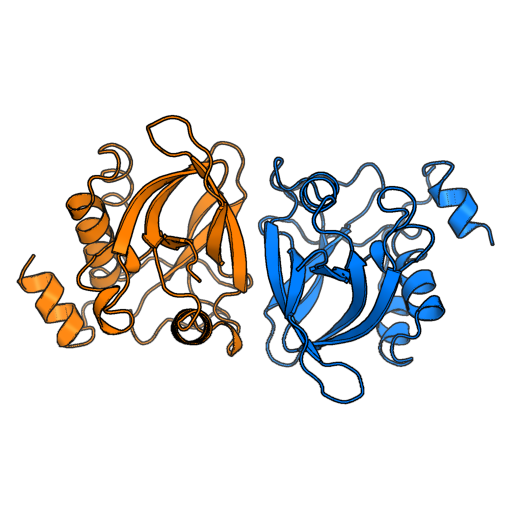AL B 1 82 ? -4.678 106.437 -17.672 1.00 5.79 82 VAL B O 1
ATOM 1976 N N . VAL B 1 83 ? -6.417 105.643 -18.912 1.00 5.47 83 VAL B N 1
ATOM 1977 C CA . VAL B 1 83 ? -5.783 104.374 -19.243 1.00 5.80 83 VAL B CA 1
ATOM 1978 C C . VAL B 1 83 ? -5.058 104.536 -20.572 1.00 6.64 83 VAL B C 1
ATOM 1979 O O . VAL B 1 83 ? -5.671 104.961 -21.562 1.00 6.27 83 VAL B O 1
ATOM 1983 N N . TRP B 1 84 ? -3.757 104.235 -20.557 1.00 6.17 84 TRP B N 1
ATOM 1984 C CA . TRP B 1 84 ? -2.887 104.220 -21.746 1.00 7.40 84 TRP B CA 1
ATOM 1985 C C . TRP B 1 84 ? -2.564 102.785 -22.146 1.00 7.99 84 TRP B C 1
ATOM 1986 O O . TRP B 1 84 ? -2.302 101.943 -21.275 1.00 8.17 84 TRP B O 1
ATOM 1997 N N . LYS B 1 85 ? -2.564 102.506 -23.449 1.00 7.98 85 LYS B N 1
ATOM 1998 C CA . LYS B 1 85 ? -2.104 101.207 -23.967 1.00 9.50 85 LYS B CA 1
ATOM 1999 C C . LYS B 1 85 ? -0.643 101.312 -24.390 1.00 10.78 85 LYS B C 1
ATOM 2000 O O . LYS B 1 85 ? -0.273 102.198 -25.203 1.00 9.88 85 LYS B O 1
ATOM 2006 N N . MET B 1 86 ? 0.176 100.428 -23.818 1.00 11.76 86 MET B N 1
ATOM 2007 C CA A MET B 1 86 ? 1.618 100.425 -24.037 0.70 14.28 86 MET B CA 1
ATOM 2008 C CA B MET B 1 86 ? 1.608 100.430 -24.060 0.30 12.77 86 MET B CA 1
ATOM 2009 C C . MET B 1 86 ? 2.120 99.054 -24.490 1.00 13.67 86 MET B C 1
ATOM 2010 O O . MET B 1 86 ? 1.491 98.014 -24.220 1.00 12.35 86 MET B O 1
ATOM 2019 N N . ASN B 1 87 ? 3.275 99.042 -25.155 1.00 14.70 87 ASN B N 1
ATOM 2020 C CA . ASN B 1 87 ? 3.910 97.783 -25.534 1.00 15.91 87 ASN B CA 1
ATOM 2021 C C . ASN B 1 87 ? 4.583 97.182 -24.309 1.00 15.25 87 ASN B C 1
ATOM 2022 O O . ASN B 1 87 ? 5.211 97.919 -23.539 1.00 14.63 87 ASN B O 1
ATOM 2027 N N . LYS B 1 88 ? 4.495 95.860 -24.133 1.00 15.42 88 LYS B N 1
ATOM 2028 C CA . LYS B 1 88 ? 5.139 95.203 -22.983 1.00 16.52 88 LYS B CA 1
ATOM 2029 C C . LYS B 1 88 ? 6.653 95.411 -22.969 1.00 16.59 88 LYS B C 1
ATOM 2030 O O . LYS B 1 88 ? 7.284 95.352 -21.910 1.00 15.80 88 LYS B O 1
ATOM 2036 N N . SER B 1 89 ? 7.221 95.677 -24.140 1.00 17.16 89 SER B N 1
ATOM 2037 C CA . SER B 1 89 ? 8.654 95.956 -24.250 1.00 18.45 89 SER B CA 1
ATOM 2038 C C . SER B 1 89 ? 9.042 97.240 -23.507 1.00 19.21 89 SER B C 1
ATOM 2039 O O . SER B 1 89 ? 10.231 97.507 -23.266 1.00 20.16 89 SER B O 1
ATOM 2042 N N . ASN B 1 90 ? 8.036 98.023 -23.128 1.00 19.62 90 ASN B N 1
ATOM 2043 C CA . ASN B 1 90 ? 8.264 99.274 -22.410 1.00 20.01 90 ASN B CA 1
ATOM 2044 C C . ASN B 1 90 ? 7.918 99.256 -20.919 1.00 19.24 90 ASN B C 1
ATOM 2045 O O . ASN B 1 90 ? 7.937 100.309 -20.262 1.00 19.24 90 ASN B O 1
ATOM 2050 N N . LEU B 1 91 ? 7.638 98.060 -20.393 1.00 17.85 91 LEU B N 1
ATOM 2051 C CA . LEU B 1 91 ? 7.379 97.846 -18.960 1.00 17.41 91 LEU B CA 1
ATOM 2052 C C . LEU B 1 91 ? 8.528 98.314 -18.062 1.00 16.64 91 LEU B C 1
ATOM 2053 O O . LEU B 1 91 ? 8.314 99.011 -17.066 1.00 15.99 91 LEU B O 1
ATOM 2058 N N . ASN B 1 92 ? 9.748 97.906 -18.395 1.00 15.60 92 ASN B N 1
ATOM 2059 C CA . ASN B 1 92 ? 10.894 98.258 -17.565 1.00 15.50 92 ASN B CA 1
ATOM 2060 C C . ASN B 1 92 ? 11.195 99.748 -17.601 1.00 14.44 92 ASN B C 1
ATOM 2061 O O . ASN B 1 92 ? 11.576 100.337 -16.578 1.00 14.08 92 ASN B O 1
ATOM 2066 N N . SER B 1 93 ? 11.035 100.353 -18.776 1.00 14.37 93 SER B N 1
ATOM 2067 C CA . SER B 1 93 ? 11.223 101.801 -18.907 1.00 14.29 93 SER B CA 1
ATOM 2068 C C . SER B 1 93 ? 10.204 102.602 -18.086 1.00 13.81 93 SER B C 1
ATOM 2069 O O . SER B 1 93 ? 10.584 103.518 -17.343 1.00 13.17 93 SER B O 1
ATOM 2072 N N . LEU B 1 94 ? 8.925 102.234 -18.180 1.00 13.59 94 LEU B N 1
ATOM 2073 C CA . LEU B 1 94 ? 7.900 102.924 -17.366 1.00 12.58 94 LEU B CA 1
ATOM 2074 C C . LEU B 1 94 ? 8.211 102.816 -15.878 1.00 12.64 94 LEU B C 1
ATOM 2075 O O . LEU B 1 94 ? 8.125 103.807 -15.152 1.00 13.16 94 LEU B O 1
ATOM 2080 N N . ASP B 1 95 ? 8.549 101.605 -15.417 1.00 13.00 95 ASP B N 1
ATOM 2081 C CA . ASP B 1 95 ? 8.949 101.367 -14.025 1.00 13.02 95 ASP B CA 1
ATOM 2082 C C . ASP B 1 95 ? 10.104 102.276 -13.599 1.00 12.59 95 ASP B C 1
ATOM 2083 O O . ASP B 1 95 ? 10.051 102.885 -12.532 1.00 12.71 95 ASP B O 1
ATOM 2088 N N . GLU B 1 96 ? 11.141 102.356 -14.437 1.00 12.61 96 GLU B N 1
ATOM 2089 C CA . GLU B 1 96 ? 12.307 103.222 -14.187 1.00 13.38 96 GLU B CA 1
ATOM 2090 C C . GLU B 1 96 ? 11.927 104.702 -13.995 1.00 12.80 96 GLU B C 1
ATOM 2091 O O . GLU B 1 96 ? 12.374 105.371 -13.053 1.00 12.61 96 GLU B O 1
ATOM 2097 N N . GLN B 1 97 ? 11.105 105.200 -14.898 1.00 12.82 97 GLN B N 1
ATOM 2098 C CA . GLN B 1 97 ? 10.592 106.553 -14.810 1.00 14.46 97 GLN B CA 1
ATOM 2099 C C . GLN B 1 97 ? 9.929 106.851 -13.459 1.00 15.16 97 GLN B C 1
ATOM 2100 O O . GLN B 1 97 ? 10.026 107.970 -12.956 1.00 15.40 97 GLN B O 1
ATOM 2106 N N . GLN B 1 98 ? 9.262 105.850 -12.872 1.00 16.46 98 GLN B N 1
ATOM 2107 C CA . GLN B 1 98 ? 8.515 106.044 -11.612 1.00 17.27 98 GLN B CA 1
ATOM 2108 C C . GLN B 1 98 ? 9.341 105.833 -10.341 1.00 17.68 98 GLN B C 1
ATOM 2109 O O . GLN B 1 98 ? 8.825 105.905 -9.218 1.00 18.84 98 GLN B O 1
ATOM 2115 N N . GLY B 1 99 ? 10.624 105.579 -10.514 1.00 17.59 99 GLY B N 1
ATOM 2116 C CA . GLY B 1 99 ? 11.518 105.439 -9.388 1.00 17.63 99 GLY B CA 1
ATOM 2117 C C . GLY B 1 99 ? 11.176 104.240 -8.524 1.00 17.82 99 GLY B C 1
ATOM 2118 O O . GLY B 1 99 ? 11.313 104.303 -7.308 1.00 18.62 99 GLY B O 1
ATOM 2119 N N . VAL B 1 100 ? 10.761 103.142 -9.153 1.00 17.95 100 VAL B N 1
ATOM 2120 C CA . VAL B 1 100 ? 10.457 101.906 -8.413 1.00 18.06 100 VAL B CA 1
ATOM 2121 C C . VAL B 1 100 ? 11.665 101.330 -7.597 1.00 19.07 100 VAL B C 1
ATOM 2122 O O . VAL B 1 100 ? 11.554 101.092 -6.382 1.00 19.73 100 VAL B O 1
ATOM 2126 N N . LYS B 1 101 ? 12.823 101.160 -8.226 1.00 20.88 101 LYS B N 1
ATOM 2127 C CA . LYS B 1 101 ? 14.028 100.669 -7.516 1.00 22.36 101 LYS B CA 1
ATOM 2128 C C . LYS B 1 101 ? 14.486 101.569 -6.355 1.00 22.35 101 LYS B C 1
ATOM 2129 O O . LYS B 1 101 ? 14.989 101.064 -5.340 1.00 23.20 101 LYS B O 1
ATOM 2135 N N . SER B 1 102 ? 14.319 102.885 -6.519 1.00 21.93 102 SER B N 1
ATOM 2136 C CA . SER B 1 102 ? 14.716 103.888 -5.511 1.00 21.27 102 SER B CA 1
ATOM 2137 C C . SER B 1 102 ? 13.708 103.990 -4.377 1.00 20.14 102 SER B C 1
ATOM 2138 O O . SER B 1 102 ? 13.874 104.779 -3.431 1.00 20.38 102 SER B O 1
ATOM 2141 N N . GLY B 1 103 ? 12.648 103.198 -4.483 1.00 17.89 103 GLY B N 1
ATOM 2142 C CA . GLY B 1 103 ? 11.657 103.131 -3.431 1.00 16.17 103 GLY B CA 1
ATOM 2143 C C . GLY B 1 103 ? 10.680 104.274 -3.459 1.00 13.90 103 GLY B C 1
ATOM 2144 O O . GLY B 1 103 ? 9.951 104.479 -2.470 1.00 14.90 103 GLY B O 1
ATOM 2145 N N . MET B 1 104 ? 10.632 105.019 -4.578 1.00 12.53 104 MET B N 1
ATOM 2146 C CA A MET B 1 104 ? 9.718 106.154 -4.694 0.50 12.13 104 MET B CA 1
ATOM 2147 C CA B MET B 1 104 ? 9.718 106.154 -4.654 0.50 11.77 104 MET B CA 1
ATOM 2148 C C . MET B 1 104 ? 8.280 105.673 -4.834 1.00 10.95 104 MET B C 1
ATOM 2149 O O . MET B 1 104 ? 7.372 106.167 -4.144 1.00 10.51 104 MET B O 1
ATOM 2158 N N . TYR B 1 105 ? 8.083 104.722 -5.748 1.00 9.37 105 TYR B N 1
ATOM 2159 C CA . TYR B 1 105 ? 6.762 104.101 -5.944 1.00 8.54 105 TYR B CA 1
ATOM 2160 C C . TYR B 1 105 ? 6.871 102.579 -5.990 1.00 7.77 105 TYR B C 1
ATOM 2161 O O . TYR B 1 105 ? 7.931 102.026 -6.281 1.00 8.24 105 TYR B O 1
ATOM 2170 N N . VAL B 1 106 ? 5.759 101.907 -5.700 1.00 7.05 106 VAL B N 1
ATOM 2171 C CA . VAL B 1 106 ? 5.654 100.463 -5.926 1.00 6.68 106 VAL B CA 1
ATOM 2172 C C . VAL B 1 106 ? 4.687 100.219 -7.084 1.00 6.26 106 VAL B C 1
ATOM 2173 O O . VAL B 1 106 ? 3.730 100.990 -7.270 1.00 5.32 106 VAL B O 1
ATOM 2177 N N . VAL B 1 107 ? 4.950 99.174 -7.863 1.00 5.40 107 VAL B N 1
ATOM 2178 C CA . VAL B 1 107 ? 4.005 98.728 -8.910 1.00 5.62 107 VAL B CA 1
ATOM 2179 C C . VAL B 1 107 ? 2.768 98.143 -8.257 1.00 5.43 107 VAL B C 1
ATOM 2180 O O . VAL B 1 107 ? 2.877 97.306 -7.348 1.00 6.25 107 VAL B O 1
ATOM 2184 N N . ILE B 1 108 ? 1.598 98.572 -8.718 1.00 5.83 108 ILE B N 1
ATOM 2185 C CA . ILE B 1 108 ? 0.329 97.970 -8.301 1.00 5.65 108 ILE B CA 1
ATOM 2186 C C . ILE B 1 108 ? -0.463 97.441 -9.517 1.00 6.31 108 ILE B C 1
ATOM 2187 O O . ILE B 1 108 ? -0.189 97.792 -10.673 1.00 6.77 108 ILE B O 1
ATOM 2192 N N . GLU B 1 109 ? -1.452 96.605 -9.225 1.00 5.84 109 GLU B N 1
ATOM 2193 C CA . GLU B 1 109 ? -2.478 96.234 -10.193 1.00 6.85 109 GLU B CA 1
ATOM 2194 C C . GLU B 1 109 ? -3.797 96.762 -9.661 1.00 6.74 109 GLU B C 1
ATOM 2195 O O . GLU B 1 109 ? -4.113 96.575 -8.498 1.00 6.06 109 GLU B O 1
ATOM 2201 N N . VAL B 1 110 ? -4.552 97.451 -10.507 1.00 6.75 110 VAL B N 1
ATOM 2202 C CA . VAL B 1 110 ? -5.875 97.966 -10.099 1.00 7.34 110 VAL B CA 1
ATOM 2203 C C . VAL B 1 110 ? -6.923 97.569 -11.129 1.00 7.49 110 VAL B C 1
ATOM 2204 O O . VAL B 1 110 ? -6.577 97.260 -12.270 1.00 7.44 110 VAL B O 1
ATOM 2208 N N . LYS B 1 111 ? -8.176 97.511 -10.687 1.00 8.37 111 LYS B N 1
ATOM 2209 C CA . LYS B 1 111 ? -9.306 97.270 -11.591 1.00 8.79 111 LYS B CA 1
ATOM 2210 C C . LYS B 1 111 ? -10.092 98.564 -11.631 1.00 8.87 111 LYS B C 1
ATOM 2211 O O . LYS B 1 111 ? -10.491 99.052 -10.589 1.00 9.68 111 LYS B O 1
ATOM 2217 N N . VAL B 1 112 ? -10.280 99.134 -12.825 1.00 7.80 112 VAL B N 1
ATOM 2218 C CA . VAL B 1 112 ? -10.911 100.458 -12.956 1.00 8.41 112 VAL B CA 1
ATOM 2219 C C . VAL B 1 112 ? -12.173 100.350 -13.815 1.00 9.12 112 VAL B C 1
ATOM 2220 O O . VAL B 1 112 ? -12.318 99.413 -14.592 1.00 9.74 112 VAL B O 1
ATOM 2224 N N . ALA B 1 113 ? -13.092 101.284 -13.625 1.00 9.81 113 ALA B N 1
ATOM 2225 C CA . ALA B 1 113 ? -14.409 101.216 -14.278 1.00 10.45 113 ALA B CA 1
ATOM 2226 C C . ALA B 1 113 ? -14.485 102.241 -15.414 1.00 11.22 113 ALA B C 1
ATOM 2227 O O . ALA B 1 113 ? -14.229 103.422 -15.205 1.00 10.58 113 ALA B O 1
ATOM 2229 N N . THR B 1 114 ? -14.881 101.784 -16.598 1.00 13.40 114 THR B N 1
ATOM 2230 C CA . THR B 1 114 ? -15.031 102.669 -17.765 1.00 15.00 114 THR B CA 1
ATOM 2231 C C . THR B 1 114 ? -16.426 103.296 -17.720 1.00 17.15 114 THR B C 1
ATOM 2232 O O . THR B 1 114 ? -17.298 102.827 -16.987 1.00 15.50 114 THR B O 1
ATOM 2236 N N . GLN B 1 115 ? -16.653 104.333 -18.523 1.00 18.79 115 GLN B N 1
ATOM 2237 C CA . GLN B 1 115 ? -17.982 104.953 -18.560 1.00 21.79 115 GLN B CA 1
ATOM 2238 C C . GLN B 1 115 ? -19.063 104.053 -19.190 1.00 22.17 115 GLN B C 1
ATOM 2239 O O . GLN B 1 115 ? -20.271 104.303 -19.036 1.00 23.09 115 GLN B O 1
ATOM 2245 N N . GLU B 1 116 ? -18.631 102.987 -19.855 1.00 22.77 116 GLU B N 1
ATOM 2246 C CA . GLU B 1 116 ? -19.533 101.978 -20.424 1.00 24.10 116 GLU B CA 1
ATOM 2247 C C . GLU B 1 116 ? -19.898 100.870 -19.410 1.00 23.56 116 GLU B C 1
ATOM 2248 O O . GLU B 1 116 ? -20.622 99.933 -19.736 1.00 24.68 116 GLU B O 1
ATOM 2254 N N . GLY B 1 117 ? -19.379 100.979 -18.190 1.00 22.93 117 GLY B N 1
ATOM 2255 C CA . GLY B 1 117 ? -19.643 99.994 -17.139 1.00 22.60 117 GLY B CA 1
ATOM 2256 C C . GLY B 1 117 ? -18.769 98.758 -17.193 1.00 22.28 117 GLY B C 1
ATOM 2257 O O . GLY B 1 117 ? -19.097 97.749 -16.579 1.00 22.98 117 GLY B O 1
ATOM 2258 N N . LYS B 1 118 ? -17.661 98.838 -17.932 1.00 21.55 118 LYS B N 1
ATOM 2259 C CA . LYS B 1 118 ? -16.724 97.722 -18.055 1.00 21.08 118 LYS B CA 1
ATOM 2260 C C . LYS B 1 118 ? -15.638 97.868 -16.999 1.00 19.26 118 LYS B C 1
ATOM 2261 O O . LYS B 1 118 ? -15.349 98.981 -16.562 1.00 19.13 118 LYS B O 1
ATOM 2267 N N . GLU B 1 119 ? -15.094 96.744 -16.548 1.00 17.45 119 GLU B N 1
ATOM 2268 C CA . GLU B 1 119 ? -13.953 96.747 -15.628 1.00 16.00 119 GLU B CA 1
ATOM 2269 C C . GLU B 1 119 ? -12.722 96.361 -16.436 1.00 13.76 119 GLU B C 1
ATOM 2270 O O . GLU B 1 119 ? -12.761 95.414 -17.226 1.00 14.60 119 GLU B O 1
ATOM 2276 N N . ILE B 1 120 ? -11.640 97.104 -16.252 1.00 11.48 120 ILE B N 1
ATOM 2277 C CA A ILE B 1 120 ? -10.375 96.928 -16.970 0.70 11.14 120 ILE B CA 1
ATOM 2278 C CA B ILE B 1 120 ? -10.400 96.751 -16.923 0.30 10.03 120 ILE B CA 1
ATOM 2279 C C . ILE B 1 120 ? -9.260 96.728 -15.928 1.00 9.59 120 ILE B C 1
ATOM 2280 O O . ILE B 1 120 ? -9.234 97.459 -14.950 1.00 9.59 120 ILE B O 1
ATOM 2289 N N . THR B 1 121 ? -8.347 95.794 -16.160 1.00 9.46 121 THR B N 1
ATOM 2290 C CA . THR B 1 121 ? -7.216 95.551 -15.246 1.00 8.48 121 THR B CA 1
ATOM 2291 C C . THR B 1 121 ? -6.003 96.318 -15.737 1.00 7.56 121 THR B C 1
ATOM 2292 O O . THR B 1 121 ? -5.574 96.124 -16.896 1.00 8.19 121 THR B O 1
ATOM 2296 N N . CYS B 1 122 ? -5.436 97.160 -14.862 1.00 7.34 122 CYS B N 1
ATOM 2297 C CA . CYS B 1 122 ? -4.326 98.060 -15.248 1.00 6.60 122 CYS B CA 1
ATOM 2298 C C . CYS B 1 122 ? -3.125 97.966 -14.321 1.00 6.00 122 CYS B C 1
ATOM 2299 O O . CYS B 1 122 ? -3.263 97.691 -13.127 1.00 7.68 122 CYS B O 1
ATOM 2302 N N . ARG B 1 123 ? -1.962 98.246 -14.880 1.00 5.46 123 ARG B N 1
ATOM 2303 C CA . ARG B 1 123 ? -0.768 98.551 -14.086 1.00 5.97 123 ARG B CA 1
ATOM 2304 C C . ARG B 1 123 ? -0.839 100.000 -13.607 1.00 5.78 123 ARG B C 1
ATOM 2305 O O . ARG B 1 123 ? -1.253 100.904 -14.356 1.00 5.79 123 ARG B O 1
ATOM 2313 N N . SER B 1 124 ? -0.446 100.231 -12.364 1.00 4.50 124 SER B N 1
ATOM 2314 C CA . SER B 1 124 ? -0.275 101.605 -11.876 1.00 4.09 124 SER B CA 1
ATOM 2315 C C . SER B 1 124 ? 0.828 101.647 -10.808 1.00 4.42 124 SER B C 1
ATOM 2316 O O . SER B 1 124 ? 1.595 100.693 -10.664 1.00 5.39 124 SER B O 1
ATOM 2319 N N . TYR B 1 125 ? 0.880 102.750 -10.063 1.00 4.66 125 TYR B N 1
ATOM 2320 C CA . TYR B 1 125 ? 1.970 103.025 -9.122 1.00 5.43 125 TYR B CA 1
ATOM 2321 C C . TYR B 1 125 ? 1.422 103.780 -7.936 1.00 5.55 125 TYR B C 1
ATOM 2322 O O . TYR B 1 125 ? 0.548 104.623 -8.109 1.00 6.70 125 TYR B O 1
ATOM 2331 N N . LEU B 1 126 ? 1.932 103.493 -6.733 1.00 4.99 126 LEU B N 1
ATOM 2332 C CA . LEU B 1 126 ? 1.638 104.366 -5.594 1.00 5.40 126 LEU B CA 1
ATOM 2333 C C . LEU B 1 126 ? 2.803 104.405 -4.598 1.00 5.91 126 LEU B C 1
ATOM 2334 O O . LEU B 1 126 ? 3.686 103.538 -4.658 1.00 6.71 126 LEU B O 1
ATOM 2339 N N . MET B 1 127 ? 2.822 105.434 -3.739 1.00 6.55 127 MET B N 1
ATOM 2340 C CA A MET B 1 127 ? 3.878 105.553 -2.729 0.70 8.02 127 MET B CA 1
ATOM 2341 C CA B MET B 1 127 ? 3.854 105.590 -2.696 0.30 5.73 127 MET B CA 1
ATOM 2342 C C . MET B 1 127 ? 3.516 104.783 -1.451 1.00 7.45 127 MET B C 1
ATOM 2343 O O . MET B 1 127 ? 2.362 104.801 -0.999 1.00 8.75 127 MET B O 1
ATOM 2352 N N . THR B 1 128 ? 4.515 104.115 -0.877 1.00 7.81 128 THR B N 1
ATOM 2353 C CA . THR B 1 128 ? 4.276 103.349 0.360 1.00 9.30 128 THR B CA 1
ATOM 2354 C C . THR B 1 128 ? 4.886 103.973 1.618 1.00 10.06 128 THR B C 1
ATOM 2355 O O . THR B 1 128 ? 4.599 103.517 2.737 1.00 11.25 128 THR B O 1
ATOM 2359 N N . ASN B 1 129 ? 5.762 104.958 1.430 1.00 9.80 129 ASN B N 1
ATOM 2360 C CA . ASN B 1 129 ? 6.429 105.614 2.544 1.00 11.04 129 ASN B CA 1
ATOM 2361 C C . ASN B 1 129 ? 6.660 107.062 2.160 1.00 10.44 129 ASN B C 1
ATOM 2362 O O . ASN B 1 129 ? 7.591 107.375 1.400 1.00 10.48 129 ASN B O 1
ATOM 2367 N N . TYR B 1 130 ? 5.777 107.925 2.647 1.00 10.65 130 TYR B N 1
ATOM 2368 C CA . TYR B 1 130 ? 5.814 109.335 2.247 1.00 10.18 130 TYR B CA 1
ATOM 2369 C C . TYR B 1 130 ? 5.239 110.264 3.295 1.00 10.86 130 TYR B C 1
ATOM 2370 O O . TYR B 1 130 ? 4.495 109.834 4.187 1.00 12.51 130 TYR B O 1
ATOM 2379 N N . GLU B 1 131 ? 5.567 111.543 3.167 1.00 11.16 131 GLU B N 1
ATOM 2380 C CA . GLU B 1 131 ? 4.990 112.591 4.014 1.00 12.16 131 GLU B CA 1
ATOM 2381 C C . GLU B 1 131 ? 4.130 113.493 3.137 1.00 10.92 131 GLU B C 1
ATOM 2382 O O . GLU B 1 131 ? 4.619 113.994 2.127 1.00 10.78 131 GLU B O 1
ATOM 2388 N N . SER B 1 132 ? 2.865 113.718 3.514 1.00 10.94 132 SER B N 1
ATOM 2389 C CA A SER B 1 132 ? 1.988 114.543 2.686 0.50 10.31 132 SER B CA 1
ATOM 2390 C CA B SER B 1 132 ? 1.966 114.552 2.708 0.50 10.62 132 SER B CA 1
ATOM 2391 C C . SER B 1 132 ? 2.531 115.961 2.580 1.00 10.60 132 SER B C 1
ATOM 2392 O O . SER B 1 132 ? 3.050 116.514 3.558 1.00 11.38 132 SER B O 1
ATOM 2397 N N . ALA B 1 133 ? 2.415 116.536 1.381 1.00 10.16 133 ALA B N 1
ATOM 2398 C CA . ALA B 1 133 ? 2.879 117.889 1.074 1.00 9.11 133 ALA B CA 1
ATOM 2399 C C . ALA B 1 133 ? 2.221 118.344 -0.225 1.00 9.14 133 ALA B C 1
ATOM 2400 O O . ALA B 1 133 ? 2.102 117.540 -1.155 1.00 9.19 133 ALA B O 1
ATOM 2402 N N . PRO B 1 134 ? 1.794 119.616 -0.292 1.00 9.34 134 PRO B N 1
ATOM 2403 C CA . PRO B 1 134 ? 1.113 120.184 -1.484 1.00 9.40 134 PRO B CA 1
ATOM 2404 C C . PRO B 1 134 ? 1.994 120.201 -2.727 1.00 9.61 134 PRO B C 1
ATOM 2405 O O . PRO B 1 134 ? 3.231 120.299 -2.618 1.00 9.03 134 PRO B O 1
ATOM 2409 N N . PRO B 1 135 ? 1.363 120.111 -3.912 1.00 9.44 135 PRO B N 1
ATOM 2410 C CA . PRO B 1 135 ? 2.125 120.119 -5.158 1.00 9.33 135 PRO B CA 1
ATOM 2411 C C . PRO B 1 135 ? 2.557 121.534 -5.558 1.00 9.20 135 PRO B C 1
ATOM 2412 O O . PRO B 1 135 ? 1.939 122.521 -5.118 1.00 8.98 135 PRO B O 1
ATOM 2416 N N . SER B 1 136 ? 3.597 121.629 -6.376 1.00 9.28 136 SER B N 1
ATOM 2417 C CA . SER B 1 136 ? 3.958 122.916 -6.949 1.00 10.25 136 SER B CA 1
ATOM 2418 C C . SER B 1 136 ? 2.841 123.405 -7.878 1.00 10.73 136 SER B C 1
ATOM 2419 O O . SER B 1 136 ? 2.023 122.605 -8.374 1.00 10.47 136 SER B O 1
ATOM 2422 N N . PRO B 1 137 ? 2.801 124.725 -8.128 1.00 11.12 137 PRO B N 1
ATOM 2423 C CA . PRO B 1 137 ? 1.881 125.237 -9.160 1.00 11.17 137 PRO B CA 1
ATOM 2424 C C . PRO B 1 137 ? 2.043 124.526 -10.524 1.00 10.92 137 PRO B C 1
ATOM 2425 O O . PRO B 1 137 ? 1.032 124.205 -11.164 1.00 10.95 137 PRO B O 1
ATOM 2429 N N . GLN B 1 138 ? 3.286 124.251 -10.936 1.00 11.19 138 GLN B N 1
ATOM 2430 C CA . GLN B 1 138 ? 3.535 123.657 -12.254 1.00 10.76 138 GLN B CA 1
ATOM 2431 C C . GLN B 1 138 ? 2.987 122.234 -12.366 1.00 10.78 138 GLN B C 1
ATOM 2432 O O . GLN B 1 138 ? 2.392 121.858 -13.382 1.00 10.30 138 GLN B O 1
ATOM 2438 N N . TYR B 1 139 ? 3.201 121.446 -11.318 1.00 9.21 139 TYR B N 1
ATOM 2439 C CA . TYR B 1 139 ? 2.716 120.064 -11.317 1.00 8.67 139 TYR B CA 1
ATOM 2440 C C . TYR B 1 139 ? 1.196 120.027 -11.297 1.00 8.78 139 TYR B C 1
ATOM 2441 O O . TYR B 1 139 ? 0.578 119.262 -12.071 1.00 9.12 139 TYR B O 1
ATOM 2450 N N . LYS B 1 140 ? 0.581 120.851 -10.441 1.00 8.75 140 LYS B N 1
ATOM 2451 C CA . LYS B 1 140 ? -0.879 120.996 -10.448 1.00 8.96 140 LYS B CA 1
ATOM 2452 C C . LYS B 1 140 ? -1.385 121.375 -11.853 1.00 9.85 140 LYS B C 1
ATOM 2453 O O . LYS B 1 140 ? -2.358 120.805 -12.345 1.00 9.01 140 LYS B O 1
ATOM 2459 N N . LYS B 1 141 ? -0.717 122.327 -12.497 1.00 9.85 141 LYS B N 1
ATOM 2460 C CA . LYS B 1 141 ? -1.158 122.798 -13.810 1.00 10.69 141 LYS B CA 1
ATOM 2461 C C . LYS B 1 141 ? -1.134 121.688 -14.861 1.00 10.11 141 LYS B C 1
ATOM 2462 O O . LYS B 1 141 ? -2.050 121.594 -15.677 1.00 10.40 141 LYS B O 1
ATOM 2468 N N . ILE B 1 142 ? -0.069 120.894 -14.859 1.00 9.75 142 ILE B N 1
ATOM 2469 C CA . ILE B 1 142 ? 0.093 119.816 -15.840 1.00 9.53 142 ILE B CA 1
ATOM 2470 C C . ILE B 1 142 ? -1.017 118.774 -15.655 1.00 9.35 142 ILE B C 1
ATOM 2471 O O . ILE B 1 142 ? -1.639 118.311 -16.618 1.00 9.28 142 ILE B O 1
ATOM 2476 N N . ILE B 1 143 ? -1.275 118.422 -14.402 1.00 8.54 143 ILE B N 1
ATOM 2477 C CA . ILE B 1 143 ? -2.376 117.528 -14.076 1.00 8.33 143 ILE B CA 1
ATOM 2478 C C . ILE B 1 143 ? -3.743 118.051 -14.535 1.00 8.30 143 ILE B C 1
ATOM 2479 O O . ILE B 1 143 ? -4.520 117.314 -15.154 1.00 8.42 143 ILE B O 1
ATOM 2484 N N . CYS B 1 144 ? -4.028 119.320 -14.255 1.00 8.37 144 CYS B N 1
ATOM 2485 C CA . CYS B 1 144 ? -5.295 119.926 -14.697 1.00 8.77 144 CYS B CA 1
ATOM 2486 C C . CYS B 1 144 ? -5.394 119.975 -16.236 1.00 8.10 144 CYS B C 1
ATOM 2487 O O . CYS B 1 144 ? -6.452 119.731 -16.817 1.00 8.88 144 CYS B O 1
ATOM 2490 N N . MET B 1 145 ? -4.277 120.269 -16.879 1.00 8.58 145 MET B N 1
ATOM 2491 C CA . MET B 1 145 ? -4.224 120.278 -18.351 1.00 9.22 145 MET B CA 1
ATOM 2492 C C . MET B 1 145 ? -4.582 118.923 -18.978 1.00 8.27 145 MET B C 1
ATOM 2493 O O . MET B 1 145 ? -5.376 118.857 -19.939 1.00 7.96 145 MET B O 1
ATOM 2498 N N . GLY B 1 146 ? -4.016 117.849 -18.405 1.00 7.44 146 GLY B N 1
ATOM 2499 C CA . GLY B 1 146 ? -4.282 116.479 -18.861 1.00 7.31 146 GLY B CA 1
ATOM 2500 C C . GLY B 1 146 ? -5.715 116.039 -18.622 1.00 8.15 146 GLY B C 1
ATOM 2501 O O . GLY B 1 146 ? -6.319 115.346 -19.465 1.00 6.82 146 GLY B O 1
ATOM 2502 N N . ALA B 1 147 ? -6.255 116.424 -17.459 1.00 8.07 147 ALA B N 1
ATOM 2503 C CA . ALA B 1 147 ? -7.629 116.094 -17.086 1.00 8.29 147 ALA B CA 1
ATOM 2504 C C . ALA B 1 147 ? -8.602 116.756 -18.063 1.00 8.52 147 ALA B C 1
ATOM 2505 O O . ALA B 1 147 ? -9.584 116.141 -18.478 1.00 8.58 147 ALA B O 1
ATOM 2507 N N . LYS B 1 148 ? -8.303 117.987 -18.461 1.00 8.00 148 LYS B N 1
ATOM 2508 C CA . LYS B 1 148 ? -9.172 118.695 -19.393 1.00 9.26 148 LYS B CA 1
ATOM 2509 C C . LYS B 1 148 ? -9.053 118.089 -20.787 1.00 8.77 148 LYS B C 1
ATOM 2510 O O . LYS B 1 148 ? -10.069 117.818 -21.454 1.00 9.61 148 LYS B O 1
ATOM 2516 N N . GLU B 1 149 ? -7.810 117.903 -21.223 1.00 8.96 149 GLU B N 1
ATOM 2517 C CA . GLU B 1 149 ? -7.515 117.398 -22.556 1.00 8.69 149 GLU B CA 1
ATOM 2518 C C . GLU B 1 149 ? -8.268 116.111 -22.863 1.00 7.89 149 GLU B C 1
ATOM 2519 O O . GLU B 1 149 ? -8.768 115.921 -23.979 1.00 8.03 149 GLU B O 1
ATOM 2525 N N . ASN B 1 150 ? -8.296 115.210 -21.884 1.00 8.44 150 ASN B N 1
ATOM 2526 C CA . ASN B 1 150 ? -8.843 113.870 -22.074 1.00 9.23 150 ASN B CA 1
ATOM 2527 C C . ASN B 1 150 ? -10.230 113.688 -21.501 1.00 9.63 150 ASN B C 1
ATOM 2528 O O . ASN B 1 150 ? -10.736 112.571 -21.418 1.00 10.70 150 ASN B O 1
ATOM 2533 N N . GLY B 1 151 ? -10.847 114.799 -21.117 1.00 10.49 151 GLY B N 1
ATOM 2534 C CA . GLY B 1 151 ? -12.265 114.828 -20.788 1.00 11.25 151 GLY B CA 1
ATOM 2535 C C . GLY B 1 151 ? -12.653 114.006 -19.571 1.00 11.72 151 GLY B C 1
ATOM 2536 O O . GLY B 1 151 ? -13.675 113.308 -19.587 1.00 13.25 151 GLY B O 1
ATOM 2537 N N . LEU B 1 152 ? -11.869 114.113 -18.499 1.00 11.26 152 LEU B N 1
ATOM 2538 C CA . LEU B 1 152 ? -12.289 113.551 -17.220 1.00 11.25 152 LEU B CA 1
ATOM 2539 C C . LEU B 1 152 ? -13.553 114.296 -16.775 1.00 11.07 152 LEU B C 1
ATOM 2540 O O . LEU B 1 152 ? -13.825 115.401 -17.261 1.00 10.34 152 LEU B O 1
ATOM 2545 N N . PRO B 1 153 ? -14.357 113.674 -15.901 1.00 11.52 153 PRO B N 1
ATOM 2546 C CA . PRO B 1 153 ? -15.619 114.337 -15.480 1.00 11.34 153 PRO B CA 1
ATOM 2547 C C . PRO B 1 153 ? -15.394 115.758 -14.948 1.00 11.70 153 PRO B C 1
ATOM 2548 O O . PRO B 1 153 ? -14.407 116.013 -14.235 1.00 11.00 153 PRO B O 1
ATOM 2552 N N . LEU B 1 154 ? -16.297 116.686 -15.283 1.00 11.85 154 LEU B N 1
ATOM 2553 C CA A LEU B 1 154 ? -16.127 118.082 -14.868 0.50 12.39 154 LEU B CA 1
ATOM 2554 C CA B LEU B 1 154 ? -16.181 118.095 -14.859 0.50 12.15 154 LEU B CA 1
ATOM 2555 C C . LEU B 1 154 ? -16.009 118.241 -13.344 1.00 12.35 154 LEU B C 1
ATOM 2556 O O . LEU B 1 154 ? -15.200 119.057 -12.860 1.00 12.83 154 LEU B O 1
ATOM 2565 N N . GLU B 1 155 ? -16.796 117.468 -12.598 1.00 12.81 155 GLU B N 1
ATOM 2566 C CA A GLU B 1 155 ? -16.762 117.464 -11.135 0.70 13.48 155 GLU B CA 1
ATOM 2567 C CA B GLU B 1 155 ? -16.743 117.499 -11.138 0.30 12.82 155 GLU B CA 1
ATOM 2568 C C . GLU B 1 155 ? -15.344 117.150 -10.642 1.00 12.50 155 GLU B C 1
ATOM 2569 O O . GLU B 1 155 ? -14.847 117.761 -9.686 1.00 12.36 155 GLU B O 1
ATOM 2580 N N . TYR B 1 156 ? -14.688 116.193 -11.299 1.00 11.58 156 TYR B N 1
ATOM 2581 C CA . TYR B 1 156 ? -13.339 115.793 -10.888 1.00 10.60 156 TYR B CA 1
ATOM 2582 C C . TYR B 1 156 ? -12.316 116.859 -11.284 1.00 10.75 156 TYR B C 1
ATOM 2583 O O . TYR B 1 156 ? -11.398 117.146 -10.513 1.00 10.37 156 TYR B O 1
ATOM 2592 N N . GLN B 1 157 ? -12.487 117.453 -12.470 1.00 9.94 157 GLN B N 1
ATOM 2593 C CA . GLN B 1 157 ? -11.689 118.622 -12.845 1.00 10.27 157 GLN B CA 1
ATOM 2594 C C . GLN B 1 157 ? -11.795 119.755 -11.829 1.00 10.66 157 GLN B C 1
ATOM 2595 O O . GLN B 1 157 ? -10.789 120.389 -11.511 1.00 10.24 157 GLN B O 1
ATOM 2601 N N . GLU B 1 158 ? -12.999 120.012 -11.316 1.00 11.42 158 GLU B N 1
ATOM 2602 C CA A GLU B 1 158 ? -13.168 121.062 -10.314 0.50 11.64 158 GLU B CA 1
ATOM 2603 C CA B GLU B 1 158 ? -13.197 121.056 -10.307 0.50 11.82 158 GLU B CA 1
ATOM 2604 C C . GLU B 1 158 ? -12.460 120.724 -9.004 1.00 11.73 158 GLU B C 1
ATOM 2605 O O . GLU B 1 158 ? -11.906 121.611 -8.351 1.00 11.59 158 GLU B O 1
ATOM 2616 N N . LYS B 1 159 ? -12.464 119.440 -8.635 1.00 11.04 159 LYS B N 1
ATOM 2617 C CA . LYS B 1 159 ? -11.715 118.968 -7.464 1.00 11.08 159 LYS B CA 1
ATOM 2618 C C . LYS B 1 159 ? -10.225 119.249 -7.639 1.00 10.45 159 LYS B C 1
ATOM 2619 O O . LYS B 1 159 ? -9.567 119.778 -6.738 1.00 9.83 159 LYS B O 1
ATOM 2625 N N . LEU B 1 160 ? -9.691 118.894 -8.806 1.00 9.90 160 LEU B N 1
ATOM 2626 C CA . LEU B 1 160 ? -8.276 119.129 -9.082 1.00 9.93 160 LEU B CA 1
ATOM 2627 C C . LEU B 1 160 ? -7.942 120.618 -9.007 1.00 10.87 160 LEU B C 1
ATOM 2628 O O . LEU B 1 160 ? -6.918 120.987 -8.429 1.00 10.61 160 LEU B O 1
ATOM 2633 N N . LYS B 1 161 ? -8.823 121.459 -9.562 1.00 11.15 161 LYS B N 1
ATOM 2634 C CA A LYS B 1 161 ? -8.579 122.904 -9.588 0.50 12.16 161 LYS B CA 1
ATOM 2635 C CA B LYS B 1 161 ? -8.637 122.922 -9.584 0.50 12.30 161 LYS B CA 1
ATOM 2636 C C . LYS B 1 161 ? -8.564 123.494 -8.184 1.00 12.29 161 LYS B C 1
ATOM 2637 O O . LYS B 1 161 ? -7.926 124.521 -7.959 1.00 13.11 161 LYS B O 1
ATOM 2648 N N . ALA B 1 162 ? -9.258 122.834 -7.254 1.00 12.70 162 ALA B N 1
ATOM 2649 C CA . ALA B 1 162 ? -9.369 123.303 -5.869 1.00 12.80 162 ALA B CA 1
ATOM 2650 C C . ALA B 1 162 ? -8.175 122.915 -4.995 1.00 13.34 162 ALA B C 1
ATOM 2651 O O . ALA B 1 162 ? -8.078 123.363 -3.845 1.00 14.00 162 ALA B O 1
ATOM 2653 N N . ILE B 1 163 ? -7.286 122.058 -5.502 1.00 12.83 163 ILE B N 1
ATOM 2654 C CA . ILE B 1 163 ? -6.105 121.653 -4.707 1.00 13.51 163 ILE B CA 1
ATOM 2655 C C . ILE B 1 163 ? -5.186 122.838 -4.391 1.00 13.63 163 ILE B C 1
ATOM 2656 O O . ILE B 1 163 ? -4.694 123.521 -5.290 1.00 13.62 163 ILE B O 1
ATOM 2661 N N . GLU B 1 164 ? -4.938 123.071 -3.104 1.00 14.55 164 GLU B N 1
ATOM 2662 C CA . GLU B 1 164 ? -4.059 124.155 -2.698 1.00 15.66 164 GLU B CA 1
ATOM 2663 C C . GLU B 1 164 ? -2.589 123.803 -3.055 1.00 14.86 164 GLU B C 1
ATOM 2664 O O . GLU B 1 164 ? -2.114 122.740 -2.680 1.00 14.96 164 GLU B O 1
ATOM 2675 N N . PRO B 1 165 ? -1.896 124.669 -3.817 1.00 14.72 165 PRO B N 1
ATOM 2676 C CA . PRO B 1 165 ? -0.499 124.410 -4.147 1.00 14.40 165 PRO B CA 1
ATOM 2677 C C . PRO B 1 165 ? 0.443 124.928 -3.056 1.00 14.14 165 PRO B C 1
ATOM 2678 O O . PRO B 1 165 ? 0.009 125.680 -2.151 1.00 13.00 165 PRO B O 1
ATOM 2682 N N . ASN B 1 166 ? 1.709 124.527 -3.130 1.00 14.11 166 ASN B N 1
ATOM 2683 C CA . ASN B 1 166 ? 2.738 125.115 -2.257 1.00 14.75 166 ASN B CA 1
ATOM 2684 C C . ASN B 1 166 ? 3.154 126.516 -2.753 1.00 16.25 166 ASN B C 1
ATOM 2685 O O . ASN B 1 166 ? 2.618 127.000 -3.748 1.00 15.79 166 ASN B O 1
ATOM 2690 N N . ASP B 1 167 ? 4.081 127.179 -2.066 1.00 18.02 167 ASP B N 1
ATOM 2691 C CA . ASP B 1 167 ? 4.452 128.537 -2.497 1.00 19.71 167 ASP B CA 1
ATOM 2692 C C . ASP B 1 167 ? 5.758 128.593 -3.286 1.00 19.28 167 ASP B C 1
ATOM 2693 O O . ASP B 1 167 ? 6.507 129.580 -3.213 1.00 18.72 167 ASP B O 1
ATOM 2698 N N . TYR B 1 168 ? 6.018 127.548 -4.076 1.00 18.47 168 TYR B N 1
ATOM 2699 C CA . TYR B 1 168 ? 7.200 127.532 -4.931 1.00 18.32 168 TYR B CA 1
ATOM 2700 C C . TYR B 1 168 ? 7.013 128.550 -6.048 1.00 18.70 168 TYR B C 1
ATOM 2701 O O . TYR B 1 168 ? 5.984 128.563 -6.707 1.00 19.09 168 TYR B O 1
ATOM 2710 N N . THR B 1 169 ? 8.006 129.408 -6.239 1.00 19.19 169 THR B N 1
ATOM 2711 C CA . THR B 1 169 ? 7.908 130.481 -7.226 1.00 20.03 169 THR B CA 1
ATOM 2712 C C . THR B 1 169 ? 9.061 130.412 -8.223 1.00 20.21 169 THR B C 1
ATOM 2713 O O . THR B 1 169 ? 9.228 131.313 -9.058 1.00 21.33 169 THR B O 1
ATOM 2717 N N . GLY B 1 170 ? 9.862 129.351 -8.133 1.00 20.53 170 GLY B N 1
ATOM 2718 C CA . GLY B 1 170 ? 10.923 129.078 -9.092 1.00 21.05 170 GLY B CA 1
ATOM 2719 C C . GLY B 1 170 ? 10.407 128.426 -10.372 1.00 21.60 170 GLY B C 1
ATOM 2720 O O . GLY B 1 170 ? 9.201 128.456 -10.668 1.00 21.27 170 GLY B O 1
ATOM 2721 N N . LYS B 1 171 ? 11.324 127.828 -11.123 1.00 22.12 171 LYS B N 1
ATOM 2722 C CA . LYS B 1 171 ? 10.987 127.161 -12.374 1.00 22.85 171 LYS B CA 1
ATOM 2723 C C . LYS B 1 171 ? 11.187 125.647 -12.312 1.00 22.28 171 LYS B C 1
ATOM 2724 O O . LYS B 1 171 ? 11.905 125.136 -11.452 1.00 22.22 171 LYS B O 1
ATOM 2730 N N . VAL B 1 172 ? 10.516 124.940 -13.217 1.00 21.75 172 VAL B N 1
ATOM 2731 C CA . VAL B 1 172 ? 10.814 123.533 -13.491 1.00 21.05 172 VAL B CA 1
ATOM 2732 C C . VAL B 1 172 ? 11.582 123.475 -14.821 1.00 21.35 172 VAL B C 1
ATOM 2733 O O . VAL B 1 172 ? 12.036 124.514 -15.315 1.00 21.98 172 VAL B O 1
ATOM 2737 N N . SER B 1 173 ? 11.749 122.284 -15.392 1.00 21.13 173 SER B N 1
ATOM 2738 C CA . SER B 1 173 ? 12.503 122.129 -16.635 1.00 21.18 173 SER B CA 1
ATOM 2739 C C . SER B 1 173 ? 11.926 123.002 -17.748 1.00 21.30 173 SER B C 1
ATOM 2740 O O . SER B 1 173 ? 10.727 123.285 -17.766 1.00 20.96 173 SER B O 1
ATOM 2743 N N . GLU B 1 174 ? 12.791 123.439 -18.660 1.00 21.91 174 GLU B N 1
ATOM 2744 C CA . GLU B 1 174 ? 12.362 124.172 -19.855 1.00 22.63 174 GLU B CA 1
ATOM 2745 C C . GLU B 1 174 ? 11.276 123.418 -20.626 1.00 22.68 174 GLU B C 1
ATOM 2746 O O . GLU B 1 174 ? 10.283 124.020 -21.038 1.00 22.81 174 GLU B O 1
ATOM 2757 N N . GLU B 1 175 ? 11.450 122.108 -20.814 1.00 22.84 175 GLU B N 1
ATOM 2758 C CA . GLU B 1 175 ? 10.480 121.361 -21.614 1.00 23.48 175 GLU B CA 1
ATOM 2759 C C . GLU B 1 175 ? 9.089 121.366 -20.973 1.00 22.36 175 GLU B C 1
ATOM 2760 O O . GLU B 1 175 ? 8.081 121.488 -21.675 1.00 22.44 175 GLU B O 1
ATOM 2766 N N . ILE B 1 176 ? 9.050 121.278 -19.641 1.00 21.03 176 ILE B N 1
ATOM 2767 C CA . ILE B 1 176 ? 7.792 121.400 -18.894 1.00 19.97 176 ILE B CA 1
ATOM 2768 C C . ILE B 1 176 ? 7.202 122.820 -18.901 1.00 19.53 176 ILE B C 1
ATOM 2769 O O . ILE B 1 176 ? 5.996 122.988 -19.128 1.00 19.03 176 ILE B O 1
ATOM 2774 N N . GLU B 1 177 ? 8.042 123.832 -18.660 1.00 19.74 177 GLU B N 1
ATOM 2775 C CA . GLU B 1 177 ? 7.604 125.228 -18.720 1.00 20.71 177 GLU B CA 1
ATOM 2776 C C . GLU B 1 177 ? 7.050 125.595 -20.098 1.00 21.21 177 GLU B C 1
ATOM 2777 O O . GLU B 1 177 ? 6.085 126.352 -20.191 1.00 21.64 177 GLU B O 1
ATOM 2783 N N . ASP B 1 178 ? 7.643 125.038 -21.154 1.00 22.07 178 ASP B N 1
ATOM 2784 C CA . ASP B 1 178 ? 7.155 125.275 -22.522 1.00 23.04 178 ASP B CA 1
ATOM 2785 C C . ASP B 1 178 ? 5.748 124.712 -22.707 1.00 23.09 178 ASP B C 1
ATOM 2786 O O . ASP B 1 178 ? 4.885 125.380 -23.288 1.00 23.14 178 ASP B O 1
ATOM 2791 N N . ILE B 1 179 ? 5.524 123.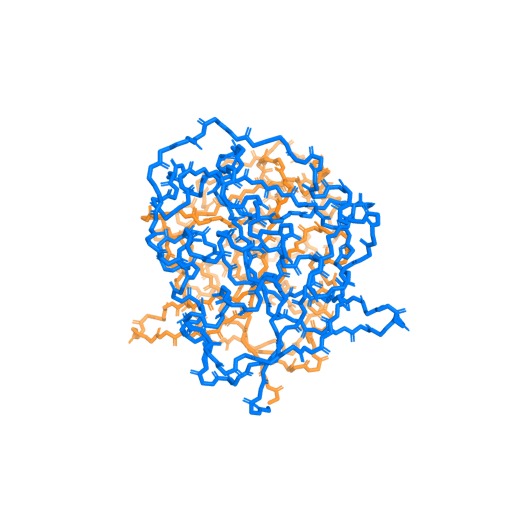499 -22.193 1.00 23.09 179 ILE B N 1
ATOM 2792 C CA . ILE B 1 179 ? 4.200 122.865 -22.235 1.00 23.40 179 ILE B CA 1
ATOM 2793 C C . ILE B 1 179 ? 3.137 123.721 -21.529 1.00 24.50 179 ILE B C 1
ATOM 2794 O O . ILE B 1 179 ? 2.053 123.939 -22.075 1.00 24.27 179 ILE B O 1
ATOM 2799 N N . ILE B 1 180 ? 3.452 124.213 -20.331 1.00 25.65 180 ILE B N 1
ATOM 2800 C CA . ILE B 1 180 ? 2.548 125.101 -19.590 1.00 27.50 180 ILE B CA 1
ATOM 2801 C C . ILE B 1 180 ? 2.204 126.383 -20.373 1.00 28.98 180 ILE B C 1
ATOM 2802 O O . ILE B 1 180 ? 1.052 126.825 -20.383 1.00 28.77 180 ILE B O 1
ATOM 2807 N N . LYS B 1 181 ? 3.195 126.954 -21.048 1.00 30.66 181 LYS B N 1
ATOM 2808 C CA . LYS B 1 181 ? 2.975 128.174 -21.827 1.00 33.02 181 LYS B CA 1
ATOM 2809 C C . LYS B 1 181 ? 2.059 127.928 -23.036 1.00 33.87 181 LYS B C 1
ATOM 2810 O O . LYS B 1 181 ? 1.090 128.667 -23.230 1.00 34.67 181 LYS B O 1
ATOM 2816 N N . LYS B 1 182 ? 2.343 126.876 -23.811 1.00 35.07 182 LYS B N 1
ATOM 2817 C CA . LYS B 1 182 ? 1.485 126.435 -24.937 1.00 36.04 182 LYS B CA 1
ATOM 2818 C C . LYS B 1 182 ? 0.035 126.148 -24.511 1.00 36.27 182 LYS B C 1
ATOM 2819 O O . LYS B 1 182 ? -0.858 126.045 -25.361 1.00 36.91 182 LYS B O 1
ATOM 2825 N N . GLY B 1 183 ? -0.193 126.011 -23.205 0.50 36.17 183 GLY B N 1
ATOM 2826 C CA . GLY B 1 183 ? -1.521 125.733 -22.672 0.50 35.99 183 GLY B CA 1
ATOM 2827 C C . GLY B 1 183 ? -2.131 126.944 -21.996 0.50 36.04 183 GLY B C 1
ATOM 2828 O O . GLY B 1 183 ? -2.636 126.855 -20.877 0.50 35.97 183 GLY B O 1
#

B-factor: mean 14.96, std 8.9, range [2.32, 57.6]

Foldseek 3Di:
DQKAKAWDQFLVLALLVVCVQQVVKDFDAKWKFAQKDKFFWAFVAHQDPQFRWTTIFIDGHHPDMTITTMIMHGPVCVVVVCVVQVVVVQNWPKDWGWIAGPVGDIDIHIYIGHDGTDTIFTAPLRLLSSLNSCVVRPPPVVVSVVSVPGDHDDDPDDHDPSSVVVSVD/DKAKAWDQFLVLAVVVCCVQAVVKAWDAKWKFAQKDKFFWDFVAHADPQFRWTTIFIDGHHPDMTITTMIMHDPVCVVVVCVVCCCVVQRKPKDWGWTAGPVGDTDIHIYIHHDHTDTIFTAPLRLLSSLNSCVVRPPPPVVSVVSVPGDHDPDPDDHDPVSVVVSVVD

GO terms:
  GO:0005829 cytosol (C, TAS)
  GO:0005829 cytosol (C, IDA)
  GO:0003839 gamma-glutamylcyclotransferase activity (F, IDA)
  GO:0042803 protein homodimerization activity (F, IDA)
  GO:0001836 release of cytochrome c from mitochondria (P, IMP)
  GO:0070062 extracellular exosome (C, HDA)

Solvent-accessible surface area: 15894 Å² total; per-residue (Å²): 168,126,26,22,35,10,0,1,15,8,14,18,0,4,37,86,55,0,61,78,139,9,101,82,7,50,103,80,22,14,0,84,5,88,46,13,94,33,32,16,1,23,1,39,39,124,62,20,133,67,13,47,6,0,25,3,0,1,42,3,17,88,70,42,52,0,19,0,0,0,1,87,5,46,88,89,48,47,100,34,0,15,110,52,32,20,38,164,62,4,35,15,2,6,2,47,8,72,2,38,11,119,130,63,116,104,8,72,2,30,0,5,0,8,28,50,60,114,82,21,70,2,0,26,17,9,37,104,0,0,27,52,0,1,156,98,21,44,3,35,145,118,13,21,87,113,2,117,74,33,144,50,43,132,54,127,38,165,8,44,137,93,1,51,83,6,32,140,153,173,35,25,35,9,0,2,13,10,15,19,0,8,38,79,48,1,62,68,144,9,100,64,6,50,104,91,26,16,0,68,4,83,42,15,99,12,33,14,0,20,10,49,34,159,61,23,134,69,15,48,3,0,16,3,0,1,45,2,17,82,68,49,75,0,19,0,0,0,2,88,3,65,110,100,48,48,106,45,0,14,114,49,31,11,35,161,74,4,70,13,2,5,2,51,7,78,1,30,11,137,138,70,96,124,31,71,2,31,1,4,1,7,29,50,59,111,80,21,66,1,0,54,21,8,40,85,0,3,24,35,0,0,146,93,25,48,2,30,124,134,12,13,99,83,2,106,84,28,138,45,40,136,59,134,35,156,15,50,142,92,3,24,58,5,32,157,143,58

Organism: Homo sapiens (NCBI:txid9606)

InterPro domains:
  IPR013024 Gamma-glutamyl cyclotransferase-like [cd06661] (19-127)
  IPR017939 Gamma-glutamylcyclotransferase [PTHR12935] (4-182)
  IPR036568 Gamma-glutamyl cyclotransferase-like superfamily [SSF110857] (17-146)

Sequence (338 aa):
EESFLYFAYGSNLLTEERRIHLRRNPSAAFFCVARLQDFKLDFGNSQGKTSQTWHGGIATIFQSPGDEVWGVVWKMNNKSNNLLNSLDEEQQGVKSGMYVVIEVKVATQEGKEIITCRSYLMTNYESSAPPSPQYKKKIICMGAKENGLPLEEYQEKLKAIEPNDYTGKVSEEEIEDIIKKESFLYFAYGSNLLTERRIHLRNPSAAFFCVARLQDFKLDFGNSSQGKTSQTWHGGIATIFQSPGDEVWGVVWKMMNKSNLNSLDEQQGVKSGMMYVVIEVKVATQEGKEIITCRSYLMMTNYESSAPPSPQYKKIICMGAKENGLPLLEEYQEEKLKKAIEPNDYTGKVSEEIEDIIKKG

Radius of gyration: 21.04 Å; Cα contacts (8 Å, |Δi|>4): 788; chains: 2; bounding box: 41×60×53 Å